Protein AF-C3YAP8-F1 (afdb_monomer)

Mean predicted aligned error: 20.86 Å

Organism: Branchiostoma floridae (NCBI:txid7739)

InterPro domains:
  IPR001007 VWFC domain [PS50184] (131-203)
  IPR042979 von Willebrand factor C domain-containing protein 2-like [PTHR46252] (130-240)

Solvent-accessible surface area (backbone atoms only — not comparable to full-atom values): 17586 Å² total; per-residue (Å²): 136,83,83,84,84,91,84,81,90,81,84,87,79,90,76,85,77,88,72,90,70,82,70,77,79,72,73,73,72,72,73,76,75,55,40,76,41,23,77,58,97,88,41,79,34,46,67,70,35,72,48,85,82,76,57,92,50,60,39,52,40,34,23,18,40,34,94,54,86,23,41,80,46,68,44,69,60,64,80,67,75,70,78,61,72,26,71,69,55,41,79,47,91,86,47,60,52,56,44,47,87,75,46,50,32,45,62,42,89,87,79,66,45,79,42,44,72,93,65,85,79,86,71,79,75,74,72,89,79,65,61,43,16,73,58,98,88,43,79,36,55,60,71,35,76,44,93,75,87,56,55,28,45,73,47,32,29,18,33,84,86,31,45,76,47,64,46,68,68,49,47,83,73,56,36,63,80,65,60,64,77,56,71,30,78,71,56,40,82,43,80,48,88,82,44,59,54,65,44,60,41,44,90,76,48,47,30,23,63,41,84,87,83,62,50,76,31,41,56,89,40,78,45,80,53,97,92,32,58,27,32,21,43,87,51,100,92,45,67,40,76,46,61,60,94,58,81,78,81,78,74,75,77,74,79,78,79,73,82,81,74,84,82,78,88,79,85,80,84,85,130

pLDDT: mean 74.83, std 17.63, range [35.5, 94.25]

Foldseek 3Di:
DDDDDDDDDDDDDDDDDPDDPPPPPPPPPPVCPQPQFADDPNDTFGFQGWDPPPDPQLQWTWGFHSVHNGDIDIDGDPDQADPQQFPPWADDPSHRYTYDPLHHWDADPPPRDTGHPPDDDPDPPDPQPQQFADDPNDTDHAQDWDDDQQQQWPTWGTHSVRDIDTHGPADQVRLVVPAPPFQDPQWDWADDRNHNHTHTDDPQHHWDADPPVRDIAHAPDWDDDPNFTWHWDQDPVGIDIDGDPDDPPPPPPPPPPDDDDDDDDDDDDDD

Structure (mmCIF, N/CA/C/O backbone):
data_AF-C3YAP8-F1
#
_entry.id   AF-C3YAP8-F1
#
loop_
_atom_site.group_PDB
_atom_site.id
_atom_site.type_symbol
_atom_site.label_atom_id
_atom_site.label_alt_id
_atom_site.label_comp_id
_atom_site.label_asym_id
_atom_site.label_entity_id
_atom_site.label_seq_id
_atom_site.pdbx_PDB_ins_code
_atom_site.Cartn_x
_atom_site.Cartn_y
_atom_site.Cartn_z
_atom_site.occupancy
_atom_site.B_iso_or_equiv
_atom_site.auth_seq_id
_atom_site.auth_comp_id
_atom_site.auth_asym_id
_atom_site.auth_atom_id
_atom_site.pdbx_PDB_model_num
ATOM 1 N N . MET A 1 1 ? -93.495 4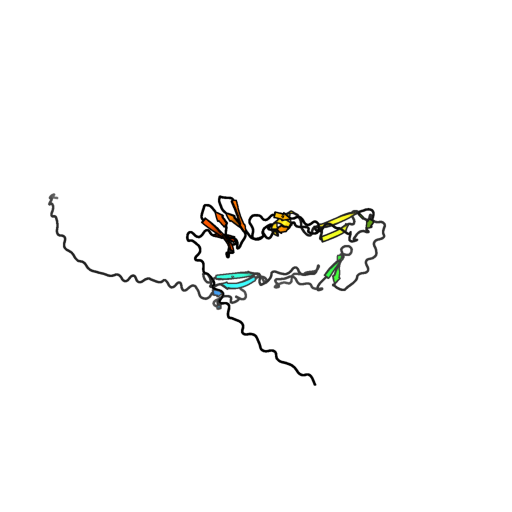3.257 1.682 1.00 42.22 1 MET A N 1
ATOM 2 C CA . MET A 1 1 ? -93.431 41.857 2.154 1.00 42.22 1 MET A CA 1
ATOM 3 C C . MET A 1 1 ? -92.842 41.891 3.553 1.00 42.22 1 MET A C 1
ATOM 5 O O . MET A 1 1 ? -91.943 42.686 3.792 1.00 42.22 1 MET A O 1
ATOM 9 N N . ALA A 1 2 ? -93.491 41.189 4.474 1.00 35.50 2 ALA A N 1
ATOM 10 C CA . ALA A 1 2 ? -93.490 41.452 5.907 1.00 35.50 2 ALA A CA 1
ATOM 11 C C . ALA A 1 2 ? -92.216 40.982 6.646 1.00 35.50 2 ALA A C 1
ATOM 13 O O . ALA A 1 2 ? -91.645 39.949 6.316 1.00 35.50 2 ALA A O 1
ATOM 14 N N . SER A 1 3 ? -91.837 41.744 7.675 1.00 42.19 3 SER A N 1
ATOM 15 C CA . SER A 1 3 ? -91.209 41.259 8.927 1.00 42.19 3 SER A CA 1
ATOM 16 C C . SER A 1 3 ? -92.326 40.624 9.808 1.00 42.19 3 SER A C 1
ATOM 18 O O . SER A 1 3 ? -93.479 40.894 9.456 1.00 42.19 3 SER A O 1
ATOM 20 N N . PRO A 1 4 ? -92.130 39.902 10.949 1.00 57.28 4 PRO A N 1
ATOM 21 C CA . PRO A 1 4 ? -90.981 39.907 11.879 1.00 57.28 4 PRO A CA 1
ATOM 22 C C . PRO A 1 4 ? -90.749 38.582 12.692 1.00 57.28 4 PRO A C 1
ATOM 24 O O . PRO A 1 4 ? -91.320 37.540 12.392 1.00 57.28 4 PRO A O 1
ATOM 27 N N . ALA A 1 5 ? -89.990 38.716 13.797 1.00 41.97 5 ALA A N 1
ATOM 28 C CA . ALA A 1 5 ? -90.041 37.975 15.080 1.00 41.97 5 ALA A CA 1
ATOM 29 C C . ALA A 1 5 ? -89.201 36.679 15.195 1.00 41.97 5 ALA A C 1
ATOM 31 O O . ALA A 1 5 ? -89.391 35.741 14.437 1.00 41.97 5 ALA A O 1
ATOM 32 N N . VAL A 1 6 ? -88.145 36.601 16.025 1.00 43.59 6 VAL A N 1
ATOM 33 C CA . VAL A 1 6 ? -88.029 36.721 17.508 1.00 43.59 6 VAL A CA 1
ATOM 34 C C . VAL A 1 6 ? -88.546 35.478 18.252 1.00 43.59 6 VAL A C 1
ATOM 36 O O . VAL A 1 6 ? -89.718 35.141 18.146 1.00 43.59 6 VAL A O 1
ATOM 39 N N . GLY A 1 7 ? -87.674 34.877 19.077 1.00 41.22 7 GLY A N 1
ATOM 40 C CA . GLY A 1 7 ? -88.006 33.890 20.121 1.00 41.22 7 GLY A CA 1
ATOM 41 C C . GLY A 1 7 ? -86.912 32.817 20.272 1.00 41.22 7 GLY A C 1
ATOM 42 O O . GLY A 1 7 ? -86.918 31.855 19.523 1.00 41.22 7 GLY A O 1
ATOM 43 N N . VAL A 1 8 ? -85.812 33.031 21.006 1.00 42.59 8 VAL A N 1
ATOM 44 C CA . VAL A 1 8 ? -85.654 32.958 22.480 1.00 42.59 8 VAL A CA 1
ATOM 45 C C . VAL A 1 8 ? -85.689 31.522 23.043 1.00 42.59 8 VAL A C 1
ATOM 47 O O . VAL A 1 8 ? -86.727 30.879 23.061 1.00 42.59 8 VAL A O 1
ATOM 50 N N . LEU A 1 9 ? -84.513 31.109 23.546 1.00 41.03 9 LEU A N 1
ATOM 51 C CA . LEU A 1 9 ? -84.204 30.256 24.711 1.00 41.03 9 LEU A CA 1
ATOM 52 C C . LEU A 1 9 ? -85.078 29.029 25.059 1.00 41.03 9 LEU A C 1
ATOM 54 O O . LEU A 1 9 ? -86.201 29.169 25.526 1.00 41.03 9 LEU A O 1
ATOM 58 N N . CYS A 1 10 ? -84.425 27.862 25.122 1.00 36.28 10 CYS A N 1
ATOM 59 C CA . CYS A 1 10 ? -84.325 26.999 26.320 1.00 36.28 10 CYS A CA 1
ATOM 60 C C . CYS A 1 10 ? -83.295 25.894 26.016 1.00 36.28 10 CYS A C 1
ATOM 62 O O . CYS A 1 10 ? -83.460 25.138 25.070 1.00 36.28 10 CYS A O 1
ATOM 64 N N . ALA A 1 11 ? -82.094 25.909 26.591 1.00 38.19 11 ALA A N 1
ATOM 65 C CA . ALA A 1 11 ? -81.780 25.462 27.949 1.00 38.19 11 ALA A CA 1
ATOM 66 C C . ALA A 1 11 ? -82.089 23.970 28.185 1.00 38.19 11 ALA A C 1
ATOM 68 O O . ALA A 1 11 ? -83.234 23.592 28.389 1.00 38.19 11 ALA A O 1
ATOM 69 N N . VAL A 1 12 ? -80.993 23.202 28.242 1.00 44.78 12 VAL A N 1
ATOM 70 C CA . VAL A 1 12 ? -80.775 22.002 29.063 1.00 44.78 12 VAL A CA 1
ATOM 71 C C . VAL A 1 12 ? -81.698 20.816 28.788 1.00 44.78 12 VAL A C 1
ATOM 73 O O . VAL A 1 12 ? -82.837 20.810 29.219 1.00 44.78 12 VAL A O 1
ATOM 76 N N . LEU A 1 13 ? -81.132 19.747 28.223 1.00 45.75 13 LEU A N 1
ATOM 77 C CA . LEU A 1 13 ? -81.256 18.396 28.780 1.00 45.75 13 LEU A CA 1
ATOM 78 C C . LEU A 1 13 ? -80.098 17.531 28.257 1.00 45.75 13 LEU A C 1
ATOM 80 O O . LEU A 1 13 ? -80.117 16.988 27.156 1.00 45.75 13 LEU A O 1
ATOM 84 N N . LEU A 1 14 ? -79.062 17.451 29.094 1.00 46.53 14 LEU A N 1
ATOM 85 C CA . LEU A 1 14 ? -78.198 16.282 29.219 1.00 46.53 14 LEU A CA 1
ATOM 86 C C . LEU A 1 14 ? -79.074 15.028 29.233 1.00 46.53 14 LEU A C 1
ATOM 88 O O . LEU A 1 14 ? -79.921 14.954 30.108 1.00 46.53 14 LEU A O 1
ATOM 92 N N . PHE A 1 15 ? -78.848 14.049 28.360 1.00 41.59 15 PHE A N 1
ATOM 93 C CA . PHE A 1 15 ? -78.949 12.637 28.735 1.00 41.59 15 PHE A CA 1
ATOM 94 C C . PHE A 1 15 ? -78.197 11.762 27.727 1.00 41.59 15 PHE A C 1
ATOM 96 O O . PHE A 1 15 ? -78.557 11.638 26.562 1.00 41.59 15 PHE A O 1
ATOM 103 N N . ALA A 1 16 ? -77.093 11.227 28.241 1.00 47.75 16 ALA A N 1
ATOM 104 C CA . ALA A 1 16 ? -76.447 9.963 27.929 1.00 47.75 16 ALA A CA 1
ATOM 105 C C . ALA A 1 16 ? -76.959 9.157 26.721 1.00 47.75 16 ALA A C 1
ATOM 107 O O . ALA A 1 16 ? -78.059 8.611 26.730 1.00 47.75 16 ALA A O 1
ATOM 108 N N . CYS A 1 17 ? -76.039 8.877 25.800 1.00 38.31 17 CYS A N 1
ATOM 109 C CA . CYS A 1 17 ? -75.830 7.502 25.362 1.00 38.31 17 CYS A CA 1
ATOM 110 C C . CYS A 1 17 ? -74.328 7.225 25.310 1.00 38.31 17 CYS A C 1
ATOM 112 O O . CYS A 1 17 ? -73.625 7.603 24.376 1.00 38.31 17 CYS A O 1
ATOM 114 N N . GLN A 1 18 ? -73.853 6.568 26.368 1.00 50.59 18 GLN A N 1
ATOM 115 C CA . GLN A 1 18 ? -72.702 5.684 26.298 1.00 50.59 18 GLN A CA 1
ATOM 116 C C . GLN A 1 18 ? -73.023 4.633 25.232 1.00 50.59 18 GLN A C 1
ATOM 118 O O . GLN A 1 18 ? -73.898 3.794 25.421 1.00 50.59 18 GLN A O 1
ATOM 123 N N . CYS A 1 19 ? -72.349 4.708 24.093 1.00 43.41 19 CYS A N 1
ATOM 124 C CA . CYS A 1 19 ? -72.211 3.579 23.190 1.00 43.41 19 CYS A CA 1
ATOM 125 C C . CYS A 1 19 ? -70.720 3.385 22.977 1.00 43.41 19 CYS A C 1
ATOM 127 O O . CYS A 1 19 ? -70.077 4.016 22.141 1.00 43.41 19 CYS A O 1
ATOM 129 N N . ASP A 1 20 ? -70.215 2.542 23.867 1.00 50.34 20 ASP A N 1
ATOM 130 C CA . ASP A 1 20 ? -69.052 1.691 23.731 1.00 50.34 20 ASP A CA 1
ATOM 131 C C . ASP A 1 20 ? -68.964 1.150 22.294 1.00 50.34 20 ASP A C 1
ATOM 133 O O . ASP A 1 20 ? -69.595 0.165 21.917 1.00 50.34 20 ASP A O 1
ATOM 137 N N . ALA A 1 21 ? -68.220 1.852 21.450 1.00 48.38 21 ALA A N 1
ATOM 138 C CA . ALA A 1 21 ? -67.668 1.276 20.242 1.00 48.38 21 ALA A CA 1
ATOM 139 C C . ALA A 1 21 ? -66.165 1.246 20.460 1.00 48.38 21 ALA A C 1
ATOM 141 O O . ALA A 1 21 ? -65.428 2.123 20.004 1.00 48.38 21 ALA A O 1
ATOM 142 N N . ALA A 1 22 ? -65.735 0.225 21.202 1.00 46.47 22 ALA A N 1
ATOM 143 C CA . ALA A 1 22 ? -64.413 -0.349 21.075 1.00 46.47 22 ALA A CA 1
ATOM 144 C C . ALA A 1 22 ? -64.117 -0.513 19.577 1.00 46.47 22 ALA A C 1
ATOM 146 O O . ALA A 1 22 ? -64.513 -1.489 18.945 1.00 46.47 22 ALA A O 1
ATOM 147 N N . ARG A 1 23 ? -63.465 0.488 18.980 1.00 42.06 23 ARG A N 1
ATOM 148 C CA . ARG A 1 23 ? -62.780 0.309 17.709 1.00 42.06 23 ARG A CA 1
ATOM 149 C C . ARG A 1 23 ? -61.646 -0.653 18.026 1.00 42.06 23 ARG A C 1
ATOM 151 O O . ARG A 1 23 ? -60.749 -0.250 18.771 1.00 42.06 23 ARG A O 1
ATOM 158 N N . PRO A 1 24 ? -61.641 -1.890 17.502 1.00 46.31 24 PRO A N 1
ATOM 159 C CA . PRO A 1 24 ? -60.396 -2.620 17.474 1.00 46.31 24 PRO A CA 1
ATOM 160 C C . PRO A 1 24 ? -59.435 -1.734 16.684 1.00 46.31 24 PRO A C 1
ATOM 162 O O . PRO A 1 24 ? -59.687 -1.386 15.527 1.00 46.31 24 PRO A O 1
ATOM 165 N N . TYR A 1 25 ? -58.361 -1.306 17.344 1.00 39.66 25 TYR A N 1
ATOM 166 C CA . TYR A 1 25 ? -57.140 -0.947 16.651 1.00 39.66 25 TYR A CA 1
ATOM 167 C C . TYR A 1 25 ? -56.764 -2.207 15.869 1.00 39.66 25 TYR A C 1
ATOM 169 O O . TYR A 1 25 ? -56.080 -3.091 16.378 1.00 39.66 25 TYR A O 1
ATOM 177 N N . HIS A 1 26 ? -57.259 -2.329 14.638 1.00 44.12 26 HIS A N 1
ATOM 178 C CA . HIS A 1 26 ? -56.536 -3.076 13.635 1.00 44.12 26 HIS A CA 1
ATOM 179 C C . HIS A 1 26 ? -55.230 -2.309 13.494 1.00 44.12 26 HIS A C 1
ATOM 181 O O . HIS A 1 26 ? -55.145 -1.302 12.791 1.00 44.12 26 HIS A O 1
ATOM 187 N N . GLN A 1 27 ? -54.235 -2.741 14.269 1.00 49.66 27 GLN A N 1
ATOM 188 C CA . GLN A 1 27 ? -52.854 -2.603 13.877 1.00 49.66 27 GLN A CA 1
ATOM 189 C C . GLN A 1 27 ? -52.805 -3.165 12.460 1.00 49.66 27 GLN A C 1
ATOM 191 O O . GLN A 1 27 ? -52.771 -4.373 12.249 1.00 49.66 27 GLN A O 1
ATOM 196 N N . PHE A 1 28 ? -52.875 -2.281 11.469 1.00 48.62 28 PHE A N 1
ATOM 197 C CA . PHE A 1 28 ? -52.218 -2.563 10.217 1.00 48.62 28 PHE A CA 1
ATOM 198 C C . PHE A 1 28 ? -50.740 -2.588 10.591 1.00 48.62 28 PHE A C 1
ATOM 200 O O . PHE A 1 28 ? -50.043 -1.578 10.523 1.00 48.62 28 PHE A O 1
ATOM 207 N N . GLU A 1 29 ? -50.265 -3.754 11.031 1.00 48.59 29 GLU A N 1
ATOM 208 C CA . GLU A 1 29 ? -48.948 -4.180 10.612 1.00 48.59 29 GLU A CA 1
ATOM 209 C C . GLU A 1 29 ? -49.022 -4.132 9.089 1.00 48.59 29 GLU A C 1
ATOM 211 O O . GLU A 1 29 ? -49.494 -5.053 8.425 1.00 48.59 29 GLU A O 1
ATOM 216 N N . ALA A 1 30 ? -48.646 -2.986 8.521 1.00 49.66 30 ALA A N 1
ATOM 217 C CA . ALA A 1 30 ? -48.122 -2.973 7.181 1.00 49.66 30 ALA A CA 1
ATOM 218 C C . ALA A 1 30 ? -46.906 -3.885 7.279 1.00 49.66 30 ALA A C 1
ATOM 220 O O . ALA A 1 30 ? -45.816 -3.442 7.644 1.00 49.66 30 ALA A O 1
ATOM 221 N N . VAL A 1 31 ? -47.134 -5.182 7.059 1.00 52.59 31 VAL A N 1
ATOM 222 C CA . VAL A 1 31 ? -46.088 -6.134 6.752 1.00 52.59 31 VAL A CA 1
ATOM 223 C C . VAL A 1 31 ? -45.412 -5.482 5.566 1.00 52.59 31 VAL A C 1
ATOM 225 O O . VAL A 1 31 ? -45.942 -5.484 4.455 1.00 52.59 31 VAL A O 1
ATOM 228 N N . ARG A 1 32 ? -44.296 -4.793 5.823 1.00 52.91 32 ARG A N 1
ATOM 229 C CA . ARG A 1 32 ? -43.380 -4.386 4.775 1.00 52.91 32 ARG A CA 1
ATOM 230 C C . ARG A 1 32 ? -42.868 -5.705 4.239 1.00 52.91 32 ARG A C 1
ATOM 232 O O . ARG A 1 32 ? -41.854 -6.217 4.698 1.00 52.91 32 ARG A O 1
ATOM 239 N N . THR A 1 33 ? -43.612 -6.285 3.305 1.00 61.31 33 THR A N 1
ATOM 240 C CA . THR A 1 33 ? -43.070 -7.242 2.363 1.00 61.31 33 THR A CA 1
ATOM 241 C C . THR A 1 33 ? -42.083 -6.422 1.554 1.00 61.31 33 THR A C 1
ATOM 243 O O . THR A 1 33 ? -42.434 -5.817 0.541 1.00 61.31 33 THR A O 1
ATOM 246 N N . GLY A 1 34 ? -40.873 -6.281 2.099 1.00 67.31 34 GLY A N 1
ATOM 247 C CA . GLY A 1 34 ? -39.747 -5.801 1.330 1.00 67.31 34 GLY A CA 1
ATOM 248 C C . GLY A 1 34 ? -39.683 -6.646 0.059 1.00 67.31 34 GLY A C 1
ATOM 249 O O . GLY A 1 34 ? -40.023 -7.836 0.103 1.00 67.31 34 GLY A O 1
ATOM 250 N N . PRO A 1 35 ? -39.356 -6.043 -1.085 1.00 76.50 35 PRO A N 1
ATOM 251 C CA . PRO A 1 35 ? -39.199 -6.799 -2.317 1.00 76.50 35 PRO A CA 1
ATOM 252 C C . PRO A 1 35 ? -38.216 -7.944 -2.067 1.00 76.50 35 PRO A C 1
ATOM 254 O O . PRO A 1 35 ? -37.120 -7.721 -1.574 1.00 76.50 35 PRO A O 1
ATOM 257 N N . THR A 1 36 ? -38.633 -9.177 -2.354 1.00 84.56 36 THR A N 1
ATOM 258 C CA . THR A 1 36 ? -37.820 -10.386 -2.124 1.00 84.56 36 THR A CA 1
ATOM 259 C C . THR A 1 36 ? -36.927 -10.726 -3.314 1.00 84.56 36 THR A C 1
ATOM 261 O O . THR A 1 36 ? -36.257 -11.756 -3.312 1.00 84.56 36 THR A O 1
ATOM 264 N N . HIS A 1 37 ? -36.962 -9.894 -4.352 1.00 90.62 37 HIS A N 1
ATOM 265 C CA . HIS A 1 37 ? -36.338 -10.135 -5.641 1.00 90.62 37 HIS A CA 1
ATOM 266 C C . HIS A 1 37 ? -36.181 -8.834 -6.427 1.00 90.62 37 HIS A C 1
ATOM 268 O O . HIS A 1 37 ? -36.917 -7.869 -6.208 1.00 90.62 37 HIS A O 1
ATOM 274 N N . CYS A 1 38 ? -35.263 -8.851 -7.386 1.00 92.06 38 CYS A N 1
ATOM 275 C CA . CYS A 1 38 ? -35.091 -7.807 -8.387 1.00 92.06 38 CYS A CA 1
ATOM 276 C C . CYS A 1 38 ? -35.653 -8.286 -9.724 1.00 92.06 38 CYS A C 1
ATOM 278 O O . CYS A 1 38 ? -35.712 -9.488 -9.986 1.00 92.06 38 CYS A O 1
ATOM 280 N N . TYR A 1 39 ? -36.032 -7.345 -10.587 1.00 91.19 39 TYR A N 1
ATOM 281 C CA . TYR A 1 39 ? -36.443 -7.648 -11.953 1.00 91.19 39 TYR A CA 1
ATOM 282 C C . TYR A 1 39 ? -35.497 -7.001 -12.952 1.00 91.19 39 TYR A C 1
ATOM 284 O O . TYR A 1 39 ? -35.271 -5.793 -12.906 1.00 91.19 39 TYR A O 1
ATOM 292 N N . HIS A 1 40 ? -35.010 -7.795 -13.901 1.00 91.62 40 HIS A N 1
ATOM 293 C CA . HIS A 1 40 ? -34.278 -7.295 -15.057 1.00 91.62 40 HIS A CA 1
ATOM 294 C C . HIS A 1 40 ? -34.725 -8.044 -16.313 1.00 91.62 40 HIS A C 1
ATOM 296 O O . HIS A 1 40 ? -34.753 -9.272 -16.328 1.00 91.62 40 HIS A O 1
ATOM 302 N N . ASN A 1 41 ? -35.136 -7.306 -17.351 1.00 91.69 41 ASN A N 1
ATOM 303 C CA . ASN A 1 41 ? -35.658 -7.851 -18.614 1.00 91.69 41 ASN A CA 1
ATOM 304 C C . ASN A 1 41 ? -36.773 -8.902 -18.441 1.00 91.69 41 ASN A C 1
ATOM 306 O O . ASN A 1 41 ? -36.851 -9.880 -19.178 1.00 91.69 41 ASN A O 1
ATOM 310 N N . GLY A 1 42 ? -37.642 -8.704 -17.444 1.00 90.44 42 GLY A N 1
ATOM 311 C CA . GLY A 1 42 ? -38.746 -9.619 -17.137 1.00 90.44 42 GLY A CA 1
ATOM 312 C C . GLY A 1 42 ? -38.339 -10.900 -16.397 1.00 90.44 42 GLY A C 1
ATOM 313 O O . GLY A 1 42 ? -39.206 -11.719 -16.109 1.00 90.44 42 GLY A O 1
ATOM 314 N N . VAL A 1 43 ? -37.058 -11.066 -16.059 1.00 94.12 43 VAL A N 1
ATOM 315 C CA . VAL A 1 43 ? -36.542 -12.177 -15.248 1.00 94.12 43 VAL A CA 1
ATOM 316 C C . VAL A 1 43 ? -36.426 -11.736 -13.790 1.00 94.12 43 VAL A C 1
ATOM 318 O O . VAL A 1 43 ? -36.024 -10.605 -13.506 1.00 94.12 43 VAL A O 1
ATOM 321 N N . GLN A 1 44 ? -36.812 -12.627 -12.879 1.00 93.31 44 GLN A N 1
ATOM 322 C CA . GLN A 1 44 ? -36.747 -12.430 -11.435 1.00 93.31 44 GLN A CA 1
ATOM 323 C C . GLN A 1 44 ? -35.427 -12.988 -10.893 1.00 93.31 44 GLN A C 1
ATOM 325 O O . GLN A 1 44 ? -35.125 -14.152 -11.136 1.00 93.31 44 GLN A O 1
ATOM 330 N N . TYR A 1 45 ? -34.694 -12.174 -10.134 1.00 94.25 45 TYR A N 1
ATOM 331 C CA . TYR A 1 45 ? -33.414 -12.534 -9.517 1.00 94.25 45 TYR A CA 1
ATOM 332 C C . TYR A 1 45 ? -33.535 -12.513 -7.992 1.00 94.25 45 TYR A C 1
ATOM 334 O O . TYR A 1 45 ? -34.113 -11.580 -7.424 1.00 94.25 45 TYR A O 1
ATOM 342 N N . GLY A 1 46 ? -33.011 -13.546 -7.335 1.00 92.25 46 GLY A N 1
ATOM 343 C CA . GLY A 1 46 ? -32.937 -13.651 -5.879 1.00 92.25 46 GLY A CA 1
ATOM 344 C C . GLY A 1 46 ? -31.810 -12.806 -5.282 1.00 92.25 46 GLY A C 1
ATOM 345 O O . GLY A 1 46 ? -30.968 -12.265 -5.993 1.00 92.25 46 GLY A O 1
ATOM 346 N N . HIS A 1 47 ? -31.771 -12.687 -3.954 1.00 92.25 47 HIS A N 1
ATOM 347 C CA . HIS A 1 47 ? -30.719 -11.924 -3.279 1.00 92.25 47 HIS A CA 1
ATOM 348 C C . HIS A 1 47 ? -29.312 -12.439 -3.622 1.00 92.25 47 HIS A C 1
ATOM 350 O O . HIS A 1 47 ? -29.060 -13.638 -3.534 1.00 92.25 47 HIS A O 1
ATOM 356 N N . TYR A 1 48 ? -28.409 -11.519 -3.965 1.00 90.44 48 TYR A N 1
ATOM 357 C CA . TYR A 1 48 ? -27.031 -11.751 -4.409 1.00 90.44 48 TYR A CA 1
ATOM 358 C C . TYR A 1 48 ? -26.883 -12.545 -5.708 1.00 90.44 48 TYR A C 1
ATOM 360 O O . TYR A 1 48 ? -25.765 -12.879 -6.096 1.00 90.44 48 TYR A O 1
ATOM 368 N N . GLU A 1 49 ? -27.976 -12.807 -6.421 1.00 93.12 49 GLU A N 1
ATOM 369 C CA . GLU A 1 49 ? -27.895 -13.421 -7.737 1.00 93.12 49 GLU A CA 1
ATOM 370 C C . GLU A 1 49 ? -27.327 -12.418 -8.747 1.00 93.12 49 GLU A C 1
ATOM 372 O O . GLU A 1 49 ? -27.772 -11.265 -8.815 1.00 93.12 49 GLU A O 1
ATOM 377 N N . THR A 1 50 ? -26.319 -12.857 -9.504 1.00 90.88 50 THR A N 1
ATOM 378 C CA . THR A 1 50 ? -25.685 -12.065 -10.561 1.00 90.88 50 THR A CA 1
ATOM 379 C C . THR A 1 50 ? -26.666 -11.833 -11.702 1.00 90.88 50 THR A C 1
ATOM 381 O O . THR A 1 50 ? -27.329 -12.762 -12.161 1.00 90.88 50 THR A O 1
ATOM 384 N N . ILE A 1 51 ? -26.722 -10.597 -12.194 1.00 91.19 51 ILE A N 1
ATOM 385 C CA . ILE A 1 51 ? -27.626 -10.196 -13.272 1.00 91.19 51 ILE A CA 1
ATOM 386 C C . ILE A 1 51 ? -26.814 -10.030 -14.564 1.00 91.19 51 ILE A C 1
ATOM 388 O O . ILE A 1 51 ? -26.131 -9.016 -14.732 1.00 91.19 51 ILE A O 1
ATOM 392 N N . PRO A 1 52 ? -26.850 -11.014 -15.480 1.00 86.44 52 PRO A N 1
ATOM 393 C CA . PRO A 1 52 ? -26.051 -10.978 -16.697 1.00 86.44 52 PRO A CA 1
ATOM 394 C C . PRO A 1 52 ? -26.514 -9.857 -17.633 1.00 86.44 52 PRO A C 1
ATOM 396 O O . PRO A 1 52 ? -27.712 -9.668 -17.843 1.00 86.44 52 PRO A O 1
ATOM 399 N N . GLY A 1 53 ? -25.553 -9.141 -18.223 1.00 84.44 53 GLY A N 1
ATOM 400 C CA . GLY A 1 53 ? -25.816 -8.098 -19.220 1.00 84.44 53 GLY A CA 1
ATOM 401 C C . GLY A 1 53 ? -26.472 -6.830 -18.668 1.00 84.44 53 GLY A C 1
ATOM 402 O O . GLY A 1 53 ? -27.008 -6.048 -19.447 1.00 84.44 53 GLY A O 1
ATOM 403 N N . TYR A 1 54 ? -26.459 -6.626 -17.346 1.00 88.19 54 TYR A N 1
ATOM 404 C CA . TYR A 1 54 ? -26.960 -5.387 -16.748 1.00 88.19 54 TYR A CA 1
ATOM 405 C C . TYR A 1 54 ? -26.027 -4.191 -16.998 1.00 88.19 54 TYR A C 1
ATOM 407 O O . TYR A 1 54 ? -26.502 -3.066 -17.134 1.00 88.19 54 TYR A O 1
ATOM 415 N N . SER A 1 55 ? -24.715 -4.437 -17.057 1.00 86.38 55 SER A N 1
ATOM 416 C CA . SER A 1 55 ? -23.698 -3.447 -17.417 1.00 86.38 55 SER A CA 1
ATOM 417 C C . SER A 1 55 ? -22.966 -3.890 -18.681 1.00 86.38 55 SER A C 1
ATOM 419 O O . SER A 1 55 ? -22.713 -5.083 -18.870 1.00 86.38 55 SER A O 1
ATOM 421 N N . ASP A 1 56 ? -22.637 -2.916 -19.529 1.00 85.44 56 ASP A N 1
ATOM 422 C CA . ASP A 1 56 ? -21.762 -3.091 -20.692 1.00 85.44 56 ASP A CA 1
ATOM 423 C C . ASP A 1 56 ? -20.274 -3.020 -20.300 1.00 85.44 56 ASP A C 1
ATOM 425 O O . ASP A 1 56 ? -19.402 -3.342 -21.110 1.00 85.44 56 ASP A O 1
ATOM 429 N N . ASP A 1 57 ? -19.974 -2.592 -19.068 1.00 84.31 57 ASP A N 1
ATOM 430 C CA . ASP A 1 57 ? -18.616 -2.570 -18.537 1.00 84.31 57 ASP A CA 1
ATOM 431 C C . ASP A 1 57 ? -18.216 -3.989 -18.089 1.00 84.31 57 ASP A C 1
ATOM 433 O O . ASP A 1 57 ? -18.825 -4.536 -17.163 1.00 84.31 57 ASP A O 1
ATOM 437 N N . PRO A 1 58 ? -17.188 -4.611 -18.699 1.00 81.19 58 PRO A N 1
ATOM 438 C CA . PRO A 1 58 ? -16.725 -5.935 -18.290 1.00 81.19 58 PRO A CA 1
ATOM 439 C C . PRO A 1 58 ? -16.151 -5.961 -16.864 1.00 81.19 58 PRO A C 1
ATOM 441 O O . PRO A 1 58 ? -15.930 -7.049 -16.329 1.00 81.19 58 PRO A O 1
ATOM 444 N N . CYS A 1 59 ? -15.875 -4.801 -16.259 1.00 83.69 59 CYS A N 1
ATOM 445 C CA . CYS A 1 59 ? -15.455 -4.670 -14.869 1.00 83.69 59 CYS A CA 1
ATOM 446 C C . CYS A 1 59 ? -16.603 -4.629 -13.869 1.00 83.69 59 CYS A C 1
ATOM 448 O O . CYS A 1 59 ? -16.345 -4.781 -12.675 1.00 83.69 59 CYS A O 1
ATOM 450 N N . ASP A 1 60 ? -17.844 -4.448 -14.306 1.00 87.62 60 ASP A N 1
ATOM 451 C CA . ASP A 1 60 ? -18.976 -4.422 -13.396 1.00 87.62 60 ASP A CA 1
ATOM 452 C C . ASP A 1 60 ? -19.491 -5.833 -13.112 1.00 87.62 60 ASP A C 1
ATOM 454 O O . ASP A 1 60 ? -19.804 -6.624 -14.001 1.00 87.62 60 ASP A O 1
ATOM 458 N N . HIS A 1 61 ? -19.668 -6.128 -11.829 1.00 87.19 61 HIS A N 1
ATOM 459 C CA . HIS A 1 61 ? -20.451 -7.254 -11.359 1.00 87.19 61 HIS A CA 1
ATOM 460 C C . HIS A 1 61 ? -21.727 -6.739 -10.702 1.00 87.19 61 HIS A C 1
ATOM 462 O O . HIS A 1 61 ? -21.721 -6.210 -9.586 1.00 87.19 61 HIS A O 1
ATOM 468 N N . CYS A 1 62 ? -22.840 -6.914 -11.405 1.00 91.12 62 CYS A N 1
ATOM 469 C CA . CYS A 1 62 ? -24.156 -6.509 -10.937 1.00 91.12 62 CYS A CA 1
ATOM 470 C C . CYS A 1 62 ? -24.879 -7.679 -10.278 1.00 91.12 62 CYS A C 1
ATOM 472 O O . CYS A 1 62 ? -24.941 -8.776 -10.832 1.00 91.12 62 CYS A O 1
ATOM 474 N N . TYR A 1 63 ? -25.455 -7.441 -9.106 1.00 92.44 63 TYR A N 1
ATOM 475 C CA . TYR A 1 63 ? -26.226 -8.429 -8.366 1.00 92.44 63 TYR A CA 1
ATOM 476 C C . TYR A 1 63 ? -27.483 -7.809 -7.763 1.00 92.44 63 TYR A C 1
ATOM 478 O O . TYR A 1 63 ? -27.593 -6.594 -7.582 1.00 92.44 63 TYR A O 1
ATOM 486 N N . CYS A 1 64 ? -28.451 -8.659 -7.445 1.00 93.56 64 CYS A N 1
ATOM 487 C CA . CYS A 1 64 ? -29.679 -8.216 -6.806 1.00 93.56 64 CYS A CA 1
ATOM 488 C C . CYS A 1 64 ? -29.499 -8.001 -5.293 1.00 93.56 64 CYS A C 1
ATOM 490 O O . CYS A 1 64 ? -29.231 -8.940 -4.537 1.00 93.56 64 CYS A O 1
ATOM 492 N N . ASP A 1 65 ? -29.714 -6.777 -4.818 1.00 91.38 65 ASP A N 1
ATOM 493 C CA . ASP A 1 65 ? -29.721 -6.449 -3.396 1.00 91.38 65 ASP A CA 1
ATOM 494 C C . ASP A 1 65 ? -31.151 -6.212 -2.884 1.00 91.38 65 ASP A C 1
ATOM 496 O O . ASP A 1 65 ? -31.772 -5.163 -3.090 1.00 91.38 65 ASP A O 1
ATOM 500 N N . VAL A 1 66 ? -31.674 -7.216 -2.177 1.00 88.44 66 VAL A N 1
ATOM 501 C CA . VAL A 1 66 ? -33.002 -7.177 -1.550 1.00 88.44 66 VAL A CA 1
ATOM 502 C C . VAL A 1 66 ? -32.944 -6.760 -0.080 1.00 88.44 66 VAL A C 1
ATOM 504 O O . VAL A 1 66 ? -33.989 -6.657 0.556 1.00 88.44 66 VAL A O 1
ATOM 507 N N . SER A 1 67 ? -31.751 -6.475 0.464 1.00 82.19 67 SER A N 1
ATOM 508 C CA . SER A 1 67 ? -31.603 -5.933 1.823 1.00 82.19 67 SER A CA 1
ATOM 509 C C . SER A 1 67 ? -32.160 -4.502 1.939 1.00 82.19 67 SER A C 1
ATOM 511 O O . SER A 1 67 ? -32.383 -4.011 3.046 1.00 82.19 67 SER A O 1
ATOM 513 N N . GLY A 1 68 ? -32.424 -3.841 0.802 1.00 71.31 68 GLY A N 1
ATOM 514 C CA . GLY A 1 68 ? -33.085 -2.536 0.694 1.00 71.31 68 GLY A CA 1
ATOM 515 C C . GLY A 1 68 ? -34.433 -2.572 -0.047 1.00 71.31 68 GLY A C 1
ATOM 516 O O . GLY A 1 68 ? -35.320 -3.365 0.255 1.00 71.31 68 GLY A O 1
ATOM 517 N N . LEU A 1 69 ? -34.611 -1.670 -1.022 1.00 73.88 69 LEU A N 1
ATOM 518 C CA . LEU A 1 69 ? -35.820 -1.557 -1.860 1.00 73.88 69 LEU A CA 1
ATOM 519 C C . LEU A 1 69 ? -35.823 -2.520 -3.068 1.00 73.88 69 LEU A C 1
ATOM 521 O O . LEU A 1 69 ? -36.552 -2.271 -4.025 1.00 73.88 69 LEU A O 1
ATOM 525 N N . GLY A 1 70 ? -35.040 -3.606 -3.040 1.00 77.19 70 GLY A N 1
ATOM 526 C CA . GLY A 1 70 ? -34.958 -4.558 -4.157 1.00 77.19 70 GLY A CA 1
ATOM 527 C C . GLY A 1 70 ? -34.302 -3.916 -5.374 1.00 77.19 70 GLY A C 1
ATOM 528 O O . GLY A 1 70 ? -34.912 -3.812 -6.437 1.00 77.19 70 GLY A O 1
ATOM 529 N N . ALA A 1 71 ? -33.084 -3.413 -5.179 1.00 87.56 71 ALA A N 1
ATOM 530 C CA . ALA A 1 71 ? -32.337 -2.684 -6.193 1.00 87.56 71 ALA A CA 1
ATOM 531 C C . ALA A 1 71 ? -31.250 -3.566 -6.808 1.00 87.56 71 ALA A C 1
ATOM 533 O O . ALA A 1 71 ? -30.733 -4.487 -6.179 1.00 87.56 71 ALA A O 1
ATOM 534 N N . ILE A 1 72 ? -30.896 -3.261 -8.051 1.00 90.81 72 ILE A N 1
ATOM 535 C CA . ILE A 1 72 ? -29.751 -3.878 -8.710 1.00 90.81 72 ILE A CA 1
ATOM 536 C C . ILE A 1 72 ? -28.52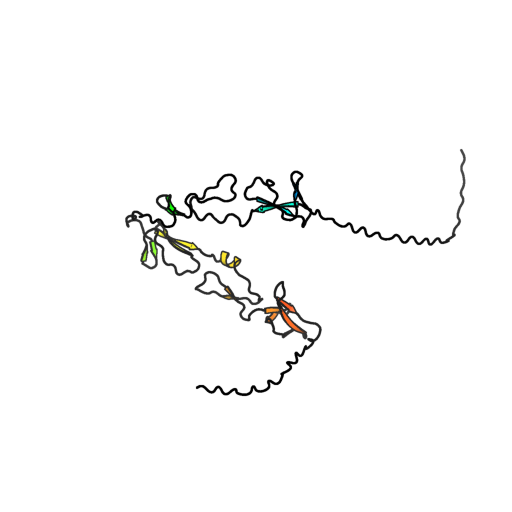7 -3.049 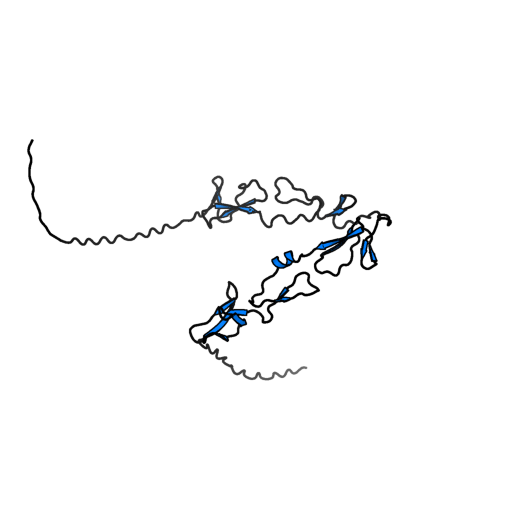-8.350 1.00 90.81 72 ILE A C 1
ATOM 538 O O . ILE A 1 72 ? -28.475 -1.854 -8.645 1.00 90.81 72 ILE A O 1
ATOM 542 N N . THR A 1 73 ? -27.569 -3.693 -7.697 1.00 90.69 73 THR A N 1
ATOM 543 C CA . THR A 1 73 ? -26.330 -3.071 -7.244 1.00 90.69 73 THR A CA 1
ATOM 544 C C . THR A 1 73 ? -25.197 -3.566 -8.121 1.00 90.69 73 THR A C 1
ATOM 546 O O . THR A 1 73 ? -24.977 -4.770 -8.230 1.00 90.69 73 THR A O 1
ATOM 549 N N . CYS A 1 74 ? -24.470 -2.635 -8.729 1.00 89.69 74 CYS A N 1
ATOM 550 C CA . CYS A 1 74 ? -23.253 -2.919 -9.475 1.00 89.69 74 CYS A CA 1
ATOM 551 C C . CYS A 1 74 ? -22.050 -2.404 -8.699 1.00 89.69 74 CYS A C 1
ATOM 553 O O . CYS A 1 74 ? -22.101 -1.352 -8.059 1.00 89.69 74 CYS A O 1
ATOM 555 N N . GLY A 1 75 ? -20.970 -3.162 -8.760 1.00 82.94 75 GLY A N 1
ATOM 556 C CA . GLY A 1 75 ? -19.667 -2.752 -8.274 1.00 82.94 75 GLY A CA 1
ATOM 557 C C . GLY A 1 75 ? -18.581 -3.519 -9.014 1.00 82.94 75 GLY A C 1
ATOM 558 O O . GLY A 1 75 ? -18.902 -4.441 -9.764 1.00 82.94 75 GLY A O 1
ATOM 559 N N . PRO A 1 76 ? -17.307 -3.172 -8.799 1.00 79.44 76 PRO A N 1
ATOM 560 C CA . PRO A 1 76 ? -16.201 -3.856 -9.450 1.00 79.44 76 PRO A CA 1
ATOM 561 C C . PRO A 1 76 ? -16.252 -5.368 -9.184 1.00 79.44 76 PRO A C 1
ATOM 563 O O . PRO A 1 76 ? -16.449 -5.816 -8.050 1.00 79.44 76 PRO A O 1
ATOM 566 N N . ALA A 1 77 ? -16.093 -6.149 -10.250 1.00 63.53 77 ALA A N 1
ATOM 567 C CA . ALA A 1 77 ? -16.095 -7.602 -10.254 1.00 63.53 77 ALA A CA 1
ATOM 568 C C . ALA A 1 77 ? -14.839 -8.157 -9.563 1.00 63.53 77 ALA A C 1
ATOM 570 O O . ALA A 1 77 ? -13.873 -8.548 -10.209 1.00 63.53 77 ALA A O 1
ATOM 571 N N . GLY A 1 78 ? -14.852 -8.208 -8.231 1.00 62.66 78 GLY A N 1
ATOM 572 C CA . GLY A 1 78 ? -13.781 -8.823 -7.443 1.00 62.66 78 GLY A CA 1
ATOM 573 C C . GLY A 1 78 ? -12.658 -7.856 -7.048 1.00 62.66 78 GLY A C 1
ATOM 574 O O . GLY A 1 78 ? -12.867 -6.639 -7.057 1.00 62.66 78 GLY A O 1
ATOM 575 N N . PRO A 1 79 ? -11.489 -8.371 -6.611 1.00 54.78 79 PRO A N 1
ATOM 576 C CA . PRO A 1 79 ? -10.344 -7.512 -6.344 1.00 54.78 79 PRO A CA 1
ATOM 577 C C . PRO A 1 79 ? -10.046 -6.782 -7.650 1.00 54.78 79 PRO A C 1
ATOM 579 O O . PRO A 1 79 ? -9.901 -7.424 -8.690 1.00 54.78 79 PRO A O 1
ATOM 582 N N . GLY A 1 80 ? -10.071 -5.447 -7.618 1.00 65.44 80 GLY A N 1
ATOM 583 C CA . GLY A 1 80 ? -9.761 -4.638 -8.796 1.00 65.44 80 GLY A CA 1
ATOM 584 C C . GLY A 1 80 ? -8.465 -5.120 -9.444 1.00 65.44 80 GLY A C 1
ATOM 585 O O . GLY A 1 80 ? -7.658 -5.756 -8.775 1.00 65.44 80 GLY A O 1
ATOM 586 N N . CYS A 1 81 ? -8.283 -4.854 -10.736 1.00 72.75 81 CYS A N 1
ATOM 587 C CA . CYS A 1 81 ? -7.137 -5.373 -11.477 1.00 72.75 81 CYS A CA 1
ATOM 588 C C . CYS A 1 81 ? -5.834 -5.161 -10.701 1.00 72.75 81 CYS A C 1
ATOM 590 O O . CYS A 1 81 ? -5.384 -4.024 -10.538 1.00 72.75 81 CYS A O 1
ATOM 592 N N . ASP A 1 82 ? -5.245 -6.256 -10.220 1.00 71.38 82 ASP A N 1
ATOM 593 C CA . ASP A 1 82 ? -3.905 -6.207 -9.662 1.00 71.38 82 ASP A CA 1
ATOM 594 C C . ASP A 1 82 ? -2.990 -5.678 -10.772 1.00 71.38 82 ASP A C 1
ATOM 596 O O . ASP A 1 82 ? -3.127 -6.125 -11.920 1.00 71.38 82 ASP A O 1
ATOM 600 N N . PRO A 1 83 ? -2.110 -4.695 -10.491 1.00 66.31 83 PRO A N 1
ATOM 601 C CA . PRO A 1 83 ? -1.228 -4.139 -11.503 1.00 66.31 83 PRO A CA 1
ATOM 602 C C . PRO A 1 83 ? -0.541 -5.275 -12.253 1.00 66.31 83 PRO A C 1
ATOM 604 O O . PRO A 1 83 ? 0.168 -6.081 -11.645 1.00 66.31 83 PRO A O 1
ATOM 607 N N . ALA A 1 84 ? -0.803 -5.358 -13.560 1.00 65.00 84 ALA A N 1
ATOM 608 C CA . ALA A 1 84 ? -0.234 -6.394 -14.399 1.00 65.00 84 ALA A CA 1
ATOM 609 C C . ALA A 1 84 ? 1.296 -6.313 -14.252 1.00 65.00 84 ALA A C 1
ATOM 611 O O . ALA A 1 84 ? 1.871 -5.250 -14.492 1.00 65.00 84 ALA A O 1
ATOM 612 N N . PRO A 1 85 ? 1.966 -7.382 -13.802 1.00 77.56 85 PRO A N 1
ATOM 613 C CA . PRO A 1 85 ? 3.367 -7.333 -13.387 1.00 77.56 85 PRO A CA 1
ATOM 614 C C . PRO A 1 85 ? 4.310 -7.448 -14.600 1.00 77.56 85 PRO A C 1
ATOM 616 O O . PRO A 1 85 ? 5.253 -8.242 -14.633 1.00 77.56 85 PRO A O 1
ATOM 619 N N . CYS A 1 86 ? 3.997 -6.679 -15.636 1.00 86.31 86 CYS A N 1
ATOM 620 C CA . CYS A 1 86 ? 4.693 -6.597 -16.902 1.00 86.31 86 CYS A CA 1
ATOM 621 C C . CYS A 1 86 ? 4.658 -5.158 -17.408 1.00 86.31 86 CYS A C 1
ATOM 623 O O . CYS A 1 86 ? 3.737 -4.392 -17.123 1.00 86.31 86 CYS A O 1
ATOM 625 N N . PHE A 1 87 ? 5.668 -4.796 -18.185 1.00 88.88 87 PHE A N 1
ATOM 626 C CA . PHE A 1 87 ? 5.778 -3.465 -18.758 1.00 88.88 87 PHE A CA 1
ATOM 627 C C . PHE A 1 87 ? 4.894 -3.289 -20.005 1.00 88.88 87 PHE A C 1
ATOM 629 O O . PHE A 1 87 ? 4.461 -2.185 -20.323 1.00 88.88 87 PHE A O 1
ATOM 636 N N . ASP A 1 88 ? 4.600 -4.381 -20.708 1.00 87.62 88 ASP A N 1
ATOM 637 C CA . ASP A 1 88 ? 3.885 -4.409 -21.987 1.00 87.62 88 ASP A CA 1
ATOM 638 C C . ASP A 1 88 ? 2.403 -4.801 -21.860 1.00 87.62 88 ASP A C 1
ATOM 640 O O . ASP A 1 88 ? 1.829 -5.409 -22.766 1.00 87.62 88 ASP A O 1
ATOM 644 N N . ALA A 1 89 ? 1.777 -4.468 -20.731 1.00 89.62 89 ALA A N 1
ATOM 645 C CA . ALA A 1 89 ? 0.380 -4.788 -20.484 1.00 89.62 89 ALA A CA 1
ATOM 646 C C . ALA A 1 89 ? -0.535 -4.166 -21.557 1.00 89.62 89 ALA A C 1
ATOM 648 O O . ALA A 1 89 ? -0.465 -2.968 -21.841 1.00 89.62 89 ALA A O 1
ATOM 649 N N . VAL A 1 90 ? -1.435 -4.969 -22.129 1.00 90.00 90 VAL A N 1
ATOM 650 C CA . VAL A 1 90 ? -2.390 -4.522 -23.153 1.00 90.00 90 VAL A CA 1
ATOM 651 C C . VAL A 1 90 ? -3.823 -4.754 -22.705 1.00 90.00 90 VAL A C 1
ATOM 653 O O . VAL A 1 90 ? -4.158 -5.788 -22.128 1.00 90.00 90 VAL A O 1
ATOM 656 N N . HIS A 1 91 ? -4.692 -3.788 -22.991 1.00 87.25 91 HIS A N 1
ATOM 657 C CA . HIS A 1 91 ? -6.117 -3.915 -22.722 1.00 87.25 91 HIS A CA 1
ATOM 658 C C . HIS A 1 91 ? -6.811 -4.604 -23.902 1.00 87.25 91 HIS A C 1
ATOM 660 O O . HIS A 1 91 ? -6.676 -4.172 -25.049 1.00 87.25 91 HIS A O 1
ATOM 666 N N . VAL A 1 92 ? -7.536 -5.688 -23.627 1.00 86.06 92 VAL A N 1
ATOM 667 C CA . VAL A 1 92 ? -8.265 -6.453 -24.645 1.00 86.06 92 VAL A CA 1
ATOM 668 C C . VAL A 1 92 ? -9.738 -6.054 -24.599 1.00 86.06 92 VAL A C 1
ATOM 670 O O . VAL A 1 92 ? -10.302 -5.977 -23.507 1.00 86.06 92 VAL A O 1
ATOM 673 N N . PRO A 1 93 ? -10.398 -5.830 -25.751 1.00 86.81 93 PRO A N 1
ATOM 674 C CA . PRO A 1 93 ? -11.829 -5.555 -25.774 1.00 86.81 93 PRO A CA 1
ATOM 675 C C . PRO A 1 93 ? -12.633 -6.611 -25.005 1.00 86.81 93 PRO A C 1
ATOM 677 O O . PRO A 1 93 ? -12.379 -7.810 -25.139 1.00 86.81 93 PRO A O 1
ATOM 680 N N . ASN A 1 94 ? -13.631 -6.160 -24.242 1.00 80.06 94 ASN A N 1
ATOM 681 C CA . ASN A 1 94 ? -14.515 -6.991 -23.414 1.00 80.06 94 ASN A CA 1
ATOM 682 C C . ASN A 1 94 ? -13.821 -7.740 -22.260 1.00 80.06 94 ASN A C 1
ATOM 684 O O . ASN A 1 94 ? -14.400 -8.675 -21.708 1.00 80.06 94 ASN A O 1
ATOM 688 N N . GLN A 1 95 ? -12.601 -7.354 -21.883 1.00 83.19 95 GLN A N 1
ATOM 689 C CA . GLN A 1 95 ? -11.949 -7.831 -20.665 1.00 83.19 95 GLN A CA 1
ATOM 690 C C . GLN A 1 95 ? -11.792 -6.674 -19.690 1.00 83.19 95 GLN A C 1
ATOM 692 O O . GLN A 1 95 ? -11.377 -5.588 -20.081 1.00 83.19 95 GLN A O 1
ATOM 697 N N . CYS A 1 96 ? -12.100 -6.913 -18.415 1.00 82.88 96 CYS A N 1
ATOM 698 C CA . CYS A 1 96 ? -11.926 -5.885 -17.395 1.00 82.88 96 CYS A CA 1
ATOM 699 C C . CYS A 1 96 ? -10.451 -5.504 -17.212 1.00 82.88 96 CYS A C 1
ATOM 701 O O . CYS A 1 96 ? -10.099 -4.327 -17.164 1.00 82.88 96 CYS A O 1
ATOM 703 N N . CYS A 1 97 ? -9.571 -6.503 -17.122 1.00 84.25 97 CYS A N 1
ATOM 704 C CA . CYS A 1 97 ? -8.176 -6.283 -16.768 1.00 84.25 97 CYS A CA 1
ATOM 705 C C . CYS A 1 97 ? -7.243 -6.397 -17.973 1.00 84.25 97 CYS A C 1
ATOM 707 O O . CYS A 1 97 ? -7.482 -7.216 -18.865 1.00 84.25 97 CYS A O 1
ATOM 709 N N . PRO A 1 98 ? -6.169 -5.588 -18.010 1.00 86.06 98 PRO A N 1
ATOM 710 C CA . PRO A 1 98 ? -5.135 -5.748 -19.017 1.00 86.06 98 PRO A CA 1
ATOM 711 C C . PRO A 1 98 ? -4.412 -7.091 -18.843 1.00 86.06 98 PRO A C 1
ATOM 713 O O . PRO A 1 98 ? -4.309 -7.622 -17.736 1.00 86.06 98 PRO A O 1
ATOM 716 N N . ILE A 1 99 ? -3.888 -7.625 -19.944 1.00 86.06 99 ILE A N 1
ATOM 717 C CA . ILE A 1 99 ? -3.116 -8.871 -19.973 1.00 86.06 99 ILE A CA 1
ATOM 718 C C . ILE A 1 99 ? -1.651 -8.594 -20.302 1.00 86.06 99 ILE A C 1
ATOM 720 O O . ILE A 1 99 ? -1.336 -7.624 -20.988 1.00 86.06 99 ILE A O 1
ATOM 724 N N . CYS A 1 100 ? -0.767 -9.491 -19.867 1.00 89.25 100 CYS A N 1
ATOM 725 C CA . CYS A 1 100 ? 0.648 -9.489 -20.233 1.00 89.25 100 CYS A CA 1
ATOM 726 C C . CYS A 1 100 ? 0.881 -10.437 -21.418 1.00 89.25 100 CYS A C 1
ATOM 728 O O . CYS A 1 100 ? 0.947 -11.652 -21.199 1.00 89.25 100 CYS A O 1
ATOM 730 N N . PRO A 1 101 ? 1.010 -9.941 -22.661 1.00 87.69 101 PRO A N 1
ATOM 731 C CA . PRO A 1 101 ? 1.152 -10.804 -23.832 1.00 87.69 101 PRO A CA 1
ATOM 732 C C . PRO A 1 101 ? 2.437 -11.642 -23.774 1.00 87.69 101 PRO A C 1
ATOM 734 O O . PRO A 1 101 ? 2.437 -12.783 -24.232 1.00 87.69 101 PRO A O 1
ATOM 737 N N . ASN A 1 102 ? 3.498 -11.114 -23.151 1.00 85.12 102 ASN A N 1
ATOM 738 C CA . ASN A 1 102 ? 4.778 -11.802 -22.959 1.00 85.12 102 ASN A CA 1
ATOM 739 C C . ASN A 1 102 ? 4.997 -12.311 -21.519 1.00 85.12 102 ASN A C 1
ATOM 741 O O . ASN A 1 102 ? 6.122 -12.632 -21.136 1.00 85.12 102 ASN A O 1
ATOM 745 N N . GLY A 1 103 ? 3.939 -12.393 -20.703 1.00 86.19 103 GLY A N 1
ATOM 746 C CA . GLY A 1 103 ? 4.051 -12.733 -19.280 1.00 86.19 103 GLY A CA 1
ATOM 747 C C . GLY A 1 103 ? 4.799 -11.666 -18.472 1.00 86.19 103 GLY A C 1
ATOM 748 O O . GLY A 1 103 ? 4.897 -10.520 -18.894 1.00 86.19 103 GLY A O 1
ATOM 749 N N . HIS A 1 104 ? 5.320 -12.029 -17.298 1.00 87.56 104 HIS A N 1
ATOM 750 C CA . HIS A 1 104 ? 6.118 -11.115 -16.473 1.00 87.56 104 HIS A CA 1
ATOM 751 C C . HIS A 1 104 ? 7.366 -10.638 -17.226 1.00 87.56 104 HIS A C 1
ATOM 753 O O . HIS A 1 104 ? 8.140 -11.460 -17.728 1.00 87.56 104 HIS A O 1
ATOM 759 N N . ASN A 1 105 ? 7.589 -9.326 -17.270 1.00 87.38 105 ASN A N 1
ATOM 760 C CA . ASN A 1 105 ? 8.739 -8.731 -17.946 1.00 87.38 105 ASN A CA 1
ATOM 761 C C . ASN A 1 105 ? 9.091 -7.347 -17.391 1.00 87.38 105 ASN A C 1
ATOM 763 O O . ASN A 1 105 ? 8.314 -6.728 -16.664 1.00 87.38 105 ASN A O 1
ATOM 767 N N . CYS A 1 106 ? 10.273 -6.873 -17.763 1.00 84.06 106 CYS A N 1
ATOM 768 C CA . CYS A 1 106 ? 10.723 -5.500 -17.573 1.00 84.06 106 CYS A CA 1
ATOM 769 C C . CYS A 1 106 ? 11.139 -4.891 -18.919 1.00 84.06 106 CYS A C 1
ATOM 771 O O . CYS A 1 106 ? 11.304 -5.610 -19.902 1.00 84.06 106 CYS A O 1
ATOM 773 N N . GLN A 1 107 ? 11.301 -3.569 -18.974 1.00 87.31 107 GLN A N 1
ATOM 774 C CA . GLN A 1 107 ? 11.859 -2.889 -20.140 1.00 87.31 107 GLN A CA 1
ATOM 775 C C . GLN A 1 107 ? 13.283 -2.426 -19.837 1.00 87.31 107 GLN A C 1
ATOM 777 O O . GLN A 1 107 ? 13.528 -1.802 -18.804 1.00 87.31 107 GLN A O 1
ATOM 782 N N . ASP A 1 108 ? 14.210 -2.710 -20.745 1.00 82.06 108 ASP A N 1
ATOM 783 C CA . ASP A 1 108 ? 15.540 -2.120 -20.718 1.00 82.06 108 ASP A CA 1
ATOM 784 C C . ASP A 1 108 ? 15.454 -0.611 -20.968 1.00 82.06 108 ASP A C 1
ATOM 786 O O . ASP A 1 108 ? 14.913 -0.162 -21.978 1.00 82.06 108 ASP A O 1
ATOM 790 N N . VAL A 1 109 ? 15.996 0.180 -20.046 1.00 73.38 109 VAL A N 1
ATOM 791 C CA . VAL A 1 109 ? 15.846 1.644 -20.063 1.00 73.38 109 VAL A CA 1
ATOM 792 C C . VAL A 1 109 ? 16.601 2.289 -21.231 1.00 73.38 109 VAL A C 1
ATOM 794 O O . VAL A 1 109 ? 16.217 3.366 -21.682 1.00 73.38 109 VAL A O 1
ATOM 797 N N . LEU A 1 110 ? 17.659 1.646 -21.737 1.00 71.75 110 LEU A N 1
ATOM 798 C CA . LEU A 1 110 ? 18.511 2.204 -22.789 1.00 71.75 110 LEU A CA 1
ATOM 799 C C . LEU A 1 110 ? 18.000 1.860 -24.193 1.00 71.75 110 LEU A C 1
ATOM 801 O O . LEU A 1 110 ? 17.909 2.732 -25.054 1.00 71.75 110 LEU A O 1
ATOM 805 N N . SER A 1 111 ? 17.657 0.597 -24.425 1.00 78.06 111 SER A N 1
ATOM 806 C CA . SER A 1 111 ? 17.208 0.078 -25.721 1.00 78.06 111 SER A CA 1
ATOM 807 C C . SER A 1 111 ? 15.688 0.104 -25.896 1.00 78.06 111 SER A C 1
ATOM 809 O O . SER A 1 111 ? 15.200 -0.004 -27.021 1.00 78.06 111 SER A O 1
ATOM 811 N N . GLY A 1 112 ? 14.921 0.222 -24.807 1.00 80.19 112 GLY A N 1
ATOM 812 C CA . GLY A 1 112 ? 13.464 0.088 -24.822 1.00 80.19 112 GLY A CA 1
ATOM 813 C C . GLY A 1 112 ? 12.978 -1.348 -25.059 1.00 80.19 112 GLY A C 1
ATOM 814 O O . GLY A 1 112 ? 11.785 -1.563 -25.287 1.00 80.19 112 GLY A O 1
ATOM 815 N N . GLN A 1 113 ? 13.873 -2.337 -25.025 1.00 85.94 113 GLN A N 1
ATOM 816 C CA . GLN A 1 113 ? 13.549 -3.739 -25.272 1.00 85.94 113 GLN A CA 1
ATOM 817 C C . GLN A 1 113 ? 12.787 -4.360 -24.092 1.00 85.94 113 GLN A C 1
ATOM 819 O O . GLN A 1 113 ? 13.167 -4.178 -22.939 1.00 85.94 113 GLN A O 1
ATOM 824 N N . ILE A 1 114 ? 11.744 -5.146 -24.378 1.00 86.88 114 ILE A N 1
ATOM 825 C CA . ILE A 1 114 ? 11.044 -5.957 -23.371 1.00 86.88 114 ILE A CA 1
ATOM 826 C C . ILE A 1 114 ? 11.856 -7.222 -23.077 1.00 86.88 114 ILE A C 1
ATOM 828 O O . ILE A 1 114 ? 12.171 -7.989 -23.989 1.00 86.88 114 ILE A O 1
ATOM 832 N N . ILE A 1 115 ? 12.171 -7.440 -21.802 1.00 85.44 115 ILE A N 1
ATOM 833 C CA . ILE A 1 115 ? 12.949 -8.568 -21.293 1.00 85.44 115 ILE A CA 1
ATOM 834 C C . ILE A 1 115 ? 12.028 -9.457 -20.446 1.00 85.44 115 ILE A C 1
ATOM 836 O O . ILE A 1 115 ? 11.634 -9.068 -19.341 1.00 85.44 115 ILE A O 1
ATOM 840 N N . PRO A 1 116 ? 11.678 -10.659 -20.930 1.00 85.94 116 PRO A N 1
ATOM 841 C CA . PRO A 1 116 ? 10.957 -11.654 -20.148 1.00 85.94 116 PRO A CA 1
ATOM 842 C C . PRO A 1 116 ? 11.729 -12.078 -18.896 1.00 85.94 116 PRO A C 1
ATOM 844 O O . PRO A 1 116 ? 12.957 -12.209 -18.913 1.00 85.94 116 PRO A O 1
ATOM 847 N N . VAL A 1 117 ? 11.005 -12.377 -17.817 1.00 80.94 117 VAL A N 1
ATOM 848 C CA . VAL A 1 117 ? 11.612 -12.931 -16.598 1.00 80.94 117 VAL A CA 1
ATOM 849 C C . VAL A 1 117 ? 12.406 -14.203 -16.921 1.00 80.94 117 VAL A C 1
ATOM 851 O O . VAL A 1 117 ? 11.916 -15.116 -17.584 1.00 80.94 117 VAL A O 1
ATOM 854 N N . GLY A 1 118 ? 13.641 -14.268 -16.416 1.00 79.38 118 GLY A N 1
ATOM 855 C CA . GLY A 1 118 ? 14.551 -15.401 -16.609 1.00 79.38 118 GLY A CA 1
ATOM 856 C C . GLY A 1 118 ? 15.477 -15.283 -17.822 1.00 79.38 118 GLY A C 1
ATOM 857 O O . GLY A 1 118 ? 16.329 -16.151 -17.998 1.00 79.38 118 GLY A O 1
ATOM 858 N N . GLN A 1 119 ? 15.362 -14.222 -18.628 1.00 80.94 119 GLN A N 1
ATOM 859 C CA . GLN A 1 119 ? 16.349 -13.901 -19.658 1.00 80.94 119 GLN A CA 1
ATOM 860 C C . GLN A 1 119 ? 17.392 -12.905 -19.145 1.00 80.94 119 GLN A C 1
ATOM 862 O O . GLN A 1 119 ? 17.071 -11.931 -18.468 1.00 80.94 119 GLN A O 1
ATOM 867 N N . THR A 1 120 ? 18.653 -13.150 -19.496 1.00 71.94 120 THR A N 1
ATOM 868 C CA . THR A 1 120 ? 19.763 -12.212 -19.310 1.00 71.94 120 THR A CA 1
ATOM 869 C C . THR A 1 120 ? 20.110 -11.602 -20.657 1.00 71.94 120 THR A C 1
ATOM 871 O O . THR A 1 120 ? 20.441 -12.335 -21.590 1.00 71.94 120 THR A O 1
ATOM 874 N N . VAL A 1 121 ? 20.048 -10.279 -20.758 1.00 73.38 121 VAL A N 1
ATOM 875 C CA . VAL A 1 121 ? 20.595 -9.548 -21.901 1.00 73.38 121 VAL A CA 1
ATOM 876 C C . VAL A 1 121 ? 22.013 -9.103 -21.561 1.00 73.38 121 VAL A C 1
ATOM 878 O O . VAL A 1 121 ? 22.261 -8.584 -20.472 1.00 73.38 121 VAL A O 1
ATOM 881 N N . GLU A 1 122 ? 22.958 -9.352 -22.465 1.00 66.25 122 GLU A N 1
ATOM 882 C CA . GLU A 1 122 ? 24.288 -8.753 -22.382 1.00 66.25 122 GLU A CA 1
ATOM 883 C C . GLU A 1 122 ? 24.142 -7.283 -22.767 1.00 66.25 122 GLU A C 1
ATOM 885 O O . GLU A 1 122 ? 23.987 -6.943 -23.938 1.00 66.25 122 GLU A O 1
ATOM 890 N N . SER A 1 123 ? 24.125 -6.405 -21.770 1.00 59.75 123 SER A N 1
ATOM 891 C CA . SER A 1 123 ? 24.255 -4.977 -22.004 1.00 59.75 123 SER A CA 1
ATOM 892 C C . SER A 1 123 ? 25.669 -4.710 -22.515 1.00 59.75 123 SER A C 1
ATOM 894 O O . SER A 1 123 ? 26.653 -5.067 -21.861 1.00 59.75 123 SER A O 1
ATOM 896 N N . GLU A 1 124 ? 25.785 -4.096 -23.696 1.00 58.47 124 GLU A N 1
ATOM 897 C CA . GLU A 1 124 ? 27.055 -3.524 -24.132 1.00 58.47 124 GLU A CA 1
ATOM 898 C C . GLU A 1 124 ? 27.484 -2.541 -23.042 1.00 58.47 124 GLU A C 1
ATOM 900 O O . GLU A 1 124 ? 26.800 -1.553 -22.772 1.00 58.47 124 GLU A O 1
ATOM 905 N N . ALA A 1 125 ? 28.562 -2.881 -22.333 1.00 48.25 125 ALA A N 1
ATOM 906 C CA . ALA A 1 125 ? 29.079 -2.062 -21.255 1.00 48.25 125 ALA A CA 1
ATOM 907 C C . ALA A 1 125 ? 29.330 -0.659 -21.810 1.00 48.25 125 ALA A C 1
ATOM 909 O O . ALA A 1 125 ? 30.184 -0.471 -22.680 1.00 48.25 125 ALA A O 1
ATOM 910 N N . VAL A 1 126 ? 28.559 0.315 -21.325 1.00 50.38 126 VAL A N 1
ATOM 911 C CA . VAL A 1 126 ? 28.777 1.720 -21.648 1.00 50.38 126 VAL A CA 1
ATOM 912 C C . VAL A 1 126 ? 30.215 2.037 -21.251 1.00 50.38 126 VAL A C 1
ATOM 914 O O . VAL A 1 126 ? 30.607 1.874 -20.094 1.00 50.38 126 VAL A O 1
ATOM 917 N N . SER A 1 127 ? 31.010 2.406 -22.256 1.00 50.22 127 SER A N 1
ATOM 918 C CA . SER A 1 127 ? 32.393 2.845 -22.113 1.00 50.22 127 SER A CA 1
ATOM 919 C C . SER A 1 127 ? 32.493 3.841 -20.961 1.00 50.22 127 SER A C 1
ATOM 921 O O . SER A 1 127 ? 31.787 4.846 -20.926 1.00 50.22 127 SER A O 1
ATOM 923 N N . SER A 1 128 ? 33.371 3.530 -20.017 1.00 48.72 128 SER A N 1
ATOM 924 C CA . SER A 1 128 ? 33.558 4.151 -18.707 1.00 48.72 128 SER A CA 1
ATOM 925 C C . SER A 1 128 ? 34.159 5.566 -18.739 1.00 48.72 128 SER A C 1
ATOM 927 O O . SER A 1 128 ? 35.050 5.857 -17.946 1.00 48.72 128 SER A O 1
ATOM 929 N N . ASP A 1 129 ? 33.697 6.430 -19.641 1.00 53.47 129 ASP A N 1
ATOM 930 C CA . ASP A 1 129 ? 34.099 7.843 -19.708 1.00 53.47 129 ASP A CA 1
ATOM 931 C C . ASP A 1 129 ? 32.936 8.814 -19.429 1.00 53.47 129 ASP A C 1
ATOM 933 O O . ASP A 1 129 ? 33.138 10.029 -19.389 1.00 53.47 129 ASP A O 1
ATOM 937 N N . GLU A 1 130 ? 31.721 8.310 -19.187 1.00 57.94 130 GLU A N 1
ATOM 938 C CA . GLU A 1 130 ? 30.605 9.142 -18.730 1.00 57.94 130 GLU A CA 1
ATOM 939 C C . GLU A 1 130 ? 30.663 9.344 -17.212 1.00 57.94 130 GLU A C 1
ATOM 941 O O . GLU A 1 130 ? 30.922 8.413 -16.446 1.00 57.94 130 GLU A O 1
ATOM 946 N N . ALA A 1 131 ? 30.462 10.593 -16.786 1.00 63.19 131 ALA A N 1
ATOM 947 C CA . ALA A 1 131 ? 30.564 11.041 -15.403 1.00 63.19 131 ALA A CA 1
ATOM 948 C C . ALA A 1 131 ? 29.778 10.125 -14.446 1.00 63.19 131 ALA A C 1
ATOM 950 O O . ALA A 1 131 ? 28.551 10.139 -14.407 1.00 63.19 131 ALA A O 1
ATOM 951 N N . GLY A 1 132 ? 30.510 9.318 -13.676 1.00 83.19 132 GLY A N 1
ATOM 952 C CA . GLY A 1 132 ? 29.945 8.507 -12.606 1.00 83.19 132 GLY A CA 1
ATOM 953 C C . GLY A 1 132 ? 29.567 9.351 -11.391 1.00 83.19 132 GLY A C 1
ATOM 954 O O . GLY A 1 132 ? 29.915 10.527 -11.275 1.00 83.19 132 GLY A O 1
ATOM 955 N N . CYS A 1 133 ? 28.888 8.720 -10.444 1.00 90.44 133 CYS A N 1
ATOM 956 C CA . CYS A 1 133 ? 28.523 9.344 -9.182 1.00 90.44 133 CYS A CA 1
ATOM 957 C C . CYS A 1 133 ? 29.610 9.099 -8.137 1.00 90.44 133 CYS A C 1
ATOM 959 O O . CYS A 1 133 ? 30.310 8.086 -8.185 1.00 90.44 133 CYS A O 1
ATOM 961 N N . MET A 1 134 ? 29.725 9.987 -7.150 1.00 89.25 134 MET A N 1
ATOM 962 C CA . MET A 1 134 ? 30.627 9.797 -6.015 1.00 89.25 134 MET A CA 1
ATOM 963 C C . MET A 1 134 ? 29.850 9.859 -4.700 1.00 89.25 134 MET A C 1
ATOM 965 O O . MET A 1 134 ? 29.184 10.854 -4.423 1.00 89.25 134 MET A O 1
ATOM 969 N N . GLN A 1 135 ? 29.973 8.818 -3.872 1.00 90.38 135 GLN A N 1
ATOM 970 C CA . GLN A 1 135 ? 29.444 8.796 -2.505 1.00 90.38 135 GLN A CA 1
ATOM 971 C C . GLN A 1 135 ? 30.521 8.325 -1.542 1.00 90.38 135 GLN A C 1
ATOM 973 O O . GLN A 1 135 ? 31.125 7.277 -1.759 1.00 90.38 135 GLN A O 1
ATOM 978 N N . ASP A 1 136 ? 30.768 9.107 -0.491 1.00 88.56 136 ASP A N 1
ATOM 979 C CA . ASP A 1 136 ? 31.741 8.784 0.560 1.00 88.56 136 ASP A CA 1
ATOM 980 C C . ASP A 1 136 ? 33.141 8.427 0.014 1.00 88.56 136 ASP A C 1
ATOM 982 O O . ASP A 1 136 ? 33.860 7.593 0.560 1.00 88.56 136 ASP A O 1
ATOM 986 N N . GLY A 1 137 ? 33.530 9.062 -1.100 1.00 87.38 137 GLY A N 1
ATOM 987 C CA . GLY A 1 137 ? 34.809 8.833 -1.783 1.00 87.38 137 GLY A CA 1
ATOM 988 C C . GLY A 1 137 ? 34.857 7.598 -2.691 1.00 87.38 137 GLY A C 1
ATOM 989 O O . GLY A 1 137 ? 35.897 7.337 -3.292 1.00 87.38 137 GLY A O 1
ATOM 990 N N . VAL A 1 138 ? 33.755 6.856 -2.830 1.00 90.00 138 VAL A N 1
ATOM 991 C CA . VAL A 1 138 ? 33.625 5.715 -3.747 1.00 90.00 138 VAL A CA 1
ATOM 992 C C . VAL A 1 138 ? 32.935 6.168 -5.032 1.00 90.00 138 VAL A C 1
ATOM 994 O O . VAL A 1 138 ? 31.896 6.829 -4.984 1.00 90.00 138 VAL A O 1
ATOM 997 N N . ALA A 1 139 ? 33.522 5.819 -6.179 1.00 89.62 139 ALA A N 1
ATOM 998 C CA . ALA A 1 139 ? 32.955 6.090 -7.494 1.00 89.62 139 ALA A CA 1
ATOM 999 C C . ALA A 1 139 ? 32.025 4.952 -7.933 1.00 89.62 139 ALA A C 1
ATOM 1001 O O . ALA A 1 139 ? 32.380 3.777 -7.828 1.00 89.62 139 ALA A O 1
ATOM 1002 N N . TYR A 1 140 ? 30.859 5.316 -8.459 1.00 87.31 140 TYR A N 1
ATOM 1003 C CA . TYR A 1 140 ? 29.845 4.397 -8.964 1.00 87.31 140 TYR A CA 1
ATOM 1004 C C . TYR A 1 140 ? 29.610 4.669 -10.451 1.00 87.31 140 TYR A C 1
ATOM 1006 O O . TYR A 1 140 ? 29.409 5.831 -10.820 1.00 87.31 140 TYR A O 1
ATOM 1014 N N . PRO A 1 141 ? 29.623 3.638 -11.315 1.00 87.81 141 PRO A N 1
ATOM 1015 C CA . PRO A 1 141 ? 29.255 3.824 -12.709 1.00 87.81 141 PRO A CA 1
ATOM 1016 C C . PRO A 1 141 ? 27.758 4.130 -12.822 1.00 87.81 141 PRO A C 1
ATOM 1018 O O . PRO A 1 141 ? 26.964 3.744 -11.958 1.00 87.81 141 PRO A O 1
ATOM 1021 N N . VAL A 1 142 ? 27.370 4.813 -13.898 1.00 87.25 142 VAL A N 1
ATOM 1022 C CA . VAL A 1 142 ? 25.961 5.093 -14.204 1.00 87.25 142 VAL A CA 1
ATOM 1023 C C . VAL A 1 142 ? 25.154 3.789 -14.191 1.00 87.25 142 VAL A C 1
ATOM 1025 O O . VAL A 1 142 ? 25.579 2.772 -14.734 1.00 87.25 142 VAL A O 1
ATOM 1028 N N . GLY A 1 143 ? 24.001 3.811 -13.523 1.00 84.56 143 GLY A N 1
ATOM 1029 C CA . GLY A 1 143 ? 23.119 2.661 -13.327 1.00 84.56 143 GLY A CA 1
ATOM 1030 C C . GLY A 1 143 ? 23.477 1.761 -12.139 1.00 84.56 143 GLY A C 1
ATOM 1031 O O . GLY A 1 143 ? 22.663 0.920 -11.762 1.00 84.56 143 GLY A O 1
ATOM 1032 N N . ALA A 1 144 ? 24.643 1.927 -11.504 1.00 88.94 144 ALA A N 1
ATOM 1033 C CA . ALA A 1 144 ? 24.995 1.118 -10.339 1.00 88.94 144 ALA A CA 1
ATOM 1034 C C . ALA A 1 144 ? 24.125 1.448 -9.124 1.00 88.94 144 ALA A C 1
ATOM 1036 O O . ALA A 1 144 ? 23.838 2.614 -8.841 1.00 88.94 144 ALA A O 1
ATOM 1037 N N . LEU A 1 145 ? 23.775 0.406 -8.366 1.00 91.50 145 LEU A N 1
ATOM 1038 C CA . LEU A 1 145 ? 23.169 0.548 -7.049 1.00 91.50 145 LEU A CA 1
ATOM 1039 C C . LEU A 1 145 ? 24.187 1.138 -6.076 1.00 91.50 145 LEU A C 1
ATOM 1041 O O . LEU A 1 145 ? 25.319 0.660 -5.973 1.00 91.50 145 LEU A O 1
ATOM 1045 N N . VAL A 1 146 ? 23.756 2.159 -5.344 1.00 92.88 146 VAL A N 1
ATOM 1046 C CA . VAL A 1 146 ? 24.578 2.842 -4.354 1.00 92.88 146 VAL A CA 1
ATOM 1047 C C . VAL A 1 146 ? 24.099 2.457 -2.951 1.00 92.88 146 VAL A C 1
ATOM 1049 O O . VAL A 1 146 ? 22.917 2.639 -2.645 1.00 92.88 146 VAL A O 1
ATOM 1052 N N . PRO A 1 147 ? 24.979 1.919 -2.084 1.00 91.69 147 PRO A N 1
ATOM 1053 C CA . PRO A 1 147 ? 24.633 1.596 -0.708 1.00 91.69 147 PRO A CA 1
ATOM 1054 C C . PRO A 1 147 ? 24.094 2.812 0.047 1.00 91.69 147 PRO A C 1
ATOM 1056 O O . PRO A 1 147 ? 24.654 3.909 0.001 1.00 91.69 147 PRO A O 1
ATOM 1059 N N . ASN A 1 148 ? 23.017 2.600 0.794 1.00 87.69 148 ASN A N 1
ATOM 1060 C CA . ASN A 1 148 ? 22.415 3.621 1.632 1.00 87.69 148 ASN A CA 1
ATOM 1061 C C . ASN A 1 148 ? 21.943 3.002 2.952 1.00 87.69 148 ASN A C 1
ATOM 1063 O O . ASN A 1 148 ? 21.275 1.973 2.956 1.00 87.69 148 ASN A O 1
ATOM 1067 N N . ASN A 1 149 ? 22.268 3.670 4.059 1.00 86.12 149 ASN A N 1
ATOM 1068 C CA . ASN A 1 149 ? 21.932 3.230 5.417 1.00 86.12 149 ASN A CA 1
ATOM 1069 C C . ASN A 1 149 ? 20.663 3.898 5.973 1.00 86.12 149 ASN A C 1
ATOM 1071 O O . ASN A 1 149 ? 20.305 3.669 7.123 1.00 86.12 149 ASN A O 1
ATOM 1075 N N . ASP A 1 150 ? 20.010 4.760 5.192 1.00 86.38 150 ASP A N 1
ATOM 1076 C CA . ASP A 1 150 ? 18.770 5.423 5.590 1.00 86.38 150 ASP A CA 1
ATOM 1077 C C . ASP A 1 150 ? 17.577 4.467 5.393 1.00 86.38 150 ASP A C 1
ATOM 1079 O O . ASP A 1 150 ? 17.260 4.153 4.239 1.00 86.38 150 ASP A O 1
ATOM 1083 N N . PRO A 1 151 ? 16.892 4.031 6.468 1.00 83.75 151 PRO A N 1
ATOM 1084 C CA . PRO A 1 151 ? 15.775 3.090 6.383 1.00 83.75 151 PRO A CA 1
ATOM 1085 C C . PRO A 1 151 ? 14.546 3.667 5.666 1.00 83.75 151 PRO A C 1
ATOM 1087 O O . PRO A 1 151 ? 13.608 2.929 5.370 1.00 83.75 151 PRO A O 1
ATOM 1090 N N . CYS A 1 152 ? 14.508 4.978 5.403 1.00 85.31 152 CYS A N 1
ATOM 1091 C CA . CYS A 1 152 ? 13.439 5.614 4.638 1.00 85.31 152 CYS A CA 1
ATOM 1092 C C . CYS A 1 152 ? 13.601 5.519 3.125 1.00 85.31 152 CYS A C 1
ATOM 1094 O O . CYS A 1 152 ? 12.663 5.864 2.399 1.00 85.31 152 CYS A O 1
ATOM 1096 N N . LYS A 1 153 ? 14.749 5.053 2.632 1.00 88.25 153 LYS A N 1
ATOM 1097 C CA . LYS A 1 153 ? 14.993 4.904 1.199 1.00 88.25 153 LYS A CA 1
ATOM 1098 C C . LYS A 1 153 ? 14.989 3.427 0.825 1.00 88.25 153 LYS A C 1
ATOM 1100 O O . LYS A 1 153 ? 15.632 2.61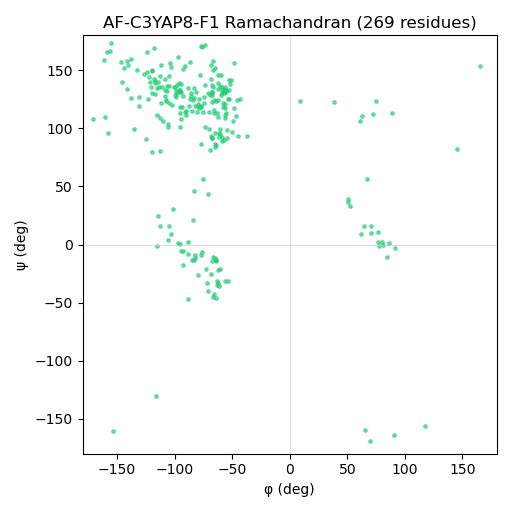7 1.480 1.00 88.25 153 LYS A O 1
ATOM 1105 N N . ASP A 1 154 ? 14.270 3.106 -0.242 1.00 83.94 154 ASP A N 1
ATOM 1106 C CA . ASP A 1 154 ? 14.103 1.739 -0.757 1.00 83.94 154 ASP A CA 1
ATOM 1107 C C . ASP A 1 154 ? 15.274 1.305 -1.655 1.00 83.94 154 ASP A C 1
ATOM 1109 O O . ASP A 1 154 ? 15.448 0.139 -1.987 1.00 83.94 154 ASP A O 1
ATOM 1113 N N . GLY A 1 155 ? 16.101 2.269 -2.059 1.00 88.44 155 GLY A N 1
ATOM 1114 C CA . GLY A 1 155 ? 17.269 2.049 -2.893 1.00 88.44 155 GLY A CA 1
ATOM 1115 C C . GLY A 1 155 ? 17.782 3.362 -3.460 1.00 88.44 155 GLY A C 1
ATOM 1116 O O . GLY A 1 155 ? 17.026 4.325 -3.615 1.00 88.44 155 GLY A O 1
ATOM 1117 N N . CYS A 1 156 ? 19.074 3.400 -3.759 1.00 94.00 156 CYS A N 1
ATOM 1118 C CA . CYS A 1 156 ? 19.710 4.504 -4.460 1.00 94.00 156 CYS A CA 1
ATOM 1119 C C . CYS A 1 156 ? 20.464 3.961 -5.669 1.00 94.00 156 CYS A C 1
ATOM 1121 O O . CYS A 1 156 ? 21.003 2.855 -5.620 1.00 94.00 156 CYS A O 1
ATOM 1123 N N . TYR A 1 157 ? 20.518 4.738 -6.743 1.00 93.19 157 TYR A N 1
ATOM 1124 C CA . TYR A 1 157 ? 21.291 4.399 -7.928 1.00 93.19 157 TYR A CA 1
ATOM 1125 C C . TYR A 1 157 ? 21.982 5.632 -8.504 1.00 93.19 157 TYR A C 1
ATOM 1127 O O . TYR A 1 157 ? 21.543 6.769 -8.311 1.00 93.19 157 TYR A O 1
ATOM 1135 N N . CYS A 1 158 ? 23.084 5.393 -9.205 1.00 92.69 158 CYS A N 1
ATOM 1136 C CA . CYS A 1 158 ? 23.795 6.440 -9.914 1.00 92.69 158 CYS A CA 1
ATOM 1137 C C . CYS A 1 158 ? 23.069 6.792 -11.216 1.00 92.69 158 CYS A C 1
ATOM 1139 O O . CYS A 1 158 ? 22.909 5.943 -12.093 1.00 92.69 158 CYS A O 1
ATOM 1141 N N . HIS A 1 159 ? 22.621 8.035 -11.352 1.00 89.81 159 HIS A N 1
ATOM 1142 C CA . HIS A 1 159 ? 21.949 8.522 -12.550 1.00 89.81 159 HIS A CA 1
ATOM 1143 C C . HIS A 1 159 ? 22.958 9.036 -13.587 1.00 89.81 159 HIS A C 1
ATOM 1145 O O . HIS A 1 159 ? 24.062 9.452 -13.244 1.00 89.81 159 HIS A O 1
ATOM 1151 N N . SER A 1 160 ? 22.569 9.068 -14.865 1.00 83.94 160 SER A N 1
ATOM 1152 C CA . SER A 1 160 ? 23.424 9.541 -15.968 1.00 83.94 160 SER A CA 1
ATOM 1153 C C . SER A 1 160 ? 23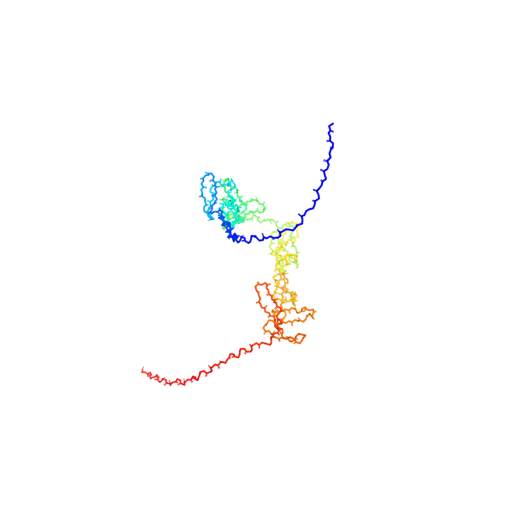.784 11.030 -15.888 1.00 83.94 160 SER A C 1
ATOM 1155 O O . SER A 1 160 ? 24.676 11.487 -16.594 1.00 83.94 160 SER A O 1
ATOM 1157 N N . SER A 1 161 ? 23.123 11.794 -15.011 1.00 84.62 161 SER A N 1
ATOM 1158 C CA . SER A 1 161 ? 23.496 13.182 -14.704 1.00 84.62 161 SER A CA 1
ATOM 1159 C C . SER A 1 161 ? 24.714 13.305 -13.782 1.00 84.62 161 SER A C 1
ATOM 1161 O O . SER A 1 161 ? 25.194 14.417 -13.579 1.00 84.62 161 SER A O 1
ATOM 1163 N N . GLY A 1 162 ? 25.201 12.197 -13.211 1.00 85.12 162 GLY A N 1
ATOM 1164 C CA . GLY A 1 162 ? 26.235 12.185 -12.170 1.00 85.12 162 GLY A CA 1
ATOM 1165 C C . GLY A 1 162 ? 25.685 12.336 -10.745 1.00 85.12 162 GLY A C 1
ATOM 1166 O O . GLY A 1 162 ? 26.457 12.327 -9.785 1.00 85.12 162 GLY A O 1
ATOM 1167 N N . ASP A 1 163 ? 24.361 12.441 -10.589 1.00 90.44 163 ASP A N 1
ATOM 1168 C CA . ASP A 1 163 ? 23.693 12.521 -9.289 1.00 90.44 163 ASP A CA 1
ATOM 1169 C C . ASP A 1 163 ? 23.254 11.146 -8.783 1.00 90.44 163 ASP A C 1
ATOM 1171 O O . ASP A 1 163 ? 22.889 10.250 -9.546 1.00 90.44 163 ASP A O 1
ATOM 1175 N N . ILE A 1 164 ? 23.204 11.002 -7.461 1.00 92.62 164 ILE A N 1
ATOM 1176 C CA . ILE A 1 164 ? 22.655 9.810 -6.814 1.00 92.62 164 ILE A CA 1
ATOM 1177 C C . ILE A 1 164 ? 21.176 10.047 -6.560 1.00 92.62 164 ILE A C 1
ATOM 1179 O O . ILE A 1 164 ? 20.795 10.902 -5.757 1.00 92.62 164 ILE A O 1
ATOM 1183 N N . LEU A 1 165 ? 20.341 9.269 -7.241 1.00 92.81 165 LEU A N 1
ATOM 1184 C CA . LEU A 1 165 ? 18.897 9.307 -7.075 1.00 92.81 165 LEU A CA 1
ATOM 1185 C C . LEU A 1 165 ? 18.463 8.177 -6.153 1.00 92.81 165 LEU A C 1
ATOM 1187 O O . LEU A 1 165 ? 18.853 7.026 -6.333 1.00 92.81 165 LEU A O 1
ATOM 1191 N N . CYS A 1 166 ? 17.632 8.510 -5.170 1.00 92.88 166 CYS A N 1
ATOM 1192 C CA . CYS A 1 166 ? 17.103 7.549 -4.214 1.00 92.88 166 CYS A CA 1
ATOM 1193 C C . CYS A 1 166 ? 15.581 7.501 -4.270 1.00 92.88 166 CYS A C 1
ATOM 1195 O O . CYS A 1 166 ? 14.911 8.537 -4.263 1.00 92.88 166 CYS A O 1
ATOM 1197 N N . MET A 1 167 ? 15.041 6.289 -4.252 1.00 86.31 167 MET A N 1
ATOM 1198 C CA . MET A 1 167 ? 13.620 6.050 -4.058 1.00 86.31 167 MET A CA 1
ATOM 1199 C C . MET A 1 167 ? 13.295 6.097 -2.569 1.00 86.31 167 MET A C 1
ATOM 1201 O O . MET A 1 167 ? 13.962 5.461 -1.758 1.00 86.31 167 MET A O 1
ATOM 1205 N N . TRP A 1 168 ? 12.258 6.843 -2.201 1.00 82.31 168 TRP A N 1
ATOM 1206 C CA . TRP A 1 168 ? 11.787 6.925 -0.822 1.00 82.31 168 TRP A CA 1
ATOM 1207 C C . TRP A 1 168 ? 10.734 5.843 -0.581 1.00 82.31 168 TRP A C 1
ATOM 1209 O O . TRP A 1 168 ? 9.653 5.909 -1.161 1.00 82.31 168 TRP A O 1
ATOM 1219 N N . ALA A 1 169 ? 11.031 4.877 0.290 1.00 73.44 169 ALA A N 1
ATOM 1220 C CA . ALA A 1 169 ? 10.078 3.841 0.690 1.00 73.44 169 ALA A CA 1
ATOM 1221 C C . ALA A 1 169 ? 8.906 4.460 1.463 1.00 73.44 169 ALA A C 1
ATOM 1223 O O . ALA A 1 169 ? 7.740 4.120 1.259 1.00 73.44 169 ALA A O 1
ATOM 1224 N N . LYS A 1 170 ? 9.216 5.393 2.371 1.00 72.25 170 LYS A N 1
ATOM 1225 C CA . LYS A 1 170 ? 8.232 6.131 3.165 1.00 72.25 170 LYS A CA 1
ATOM 1226 C C . LYS A 1 170 ? 8.733 7.547 3.410 1.00 72.25 170 LYS A C 1
ATOM 1228 O O . LYS A 1 170 ? 9.907 7.774 3.677 1.00 72.25 170 LYS A O 1
ATOM 1233 N N . SER A 1 171 ? 7.820 8.510 3.333 1.00 69.88 171 SER A N 1
ATOM 1234 C CA . SER A 1 171 ? 8.084 9.880 3.774 1.00 69.88 171 SER A CA 1
ATOM 1235 C C . SER A 1 171 ? 7.554 10.089 5.191 1.00 69.88 171 SER A C 1
ATOM 1237 O O . SER A 1 171 ? 6.634 9.392 5.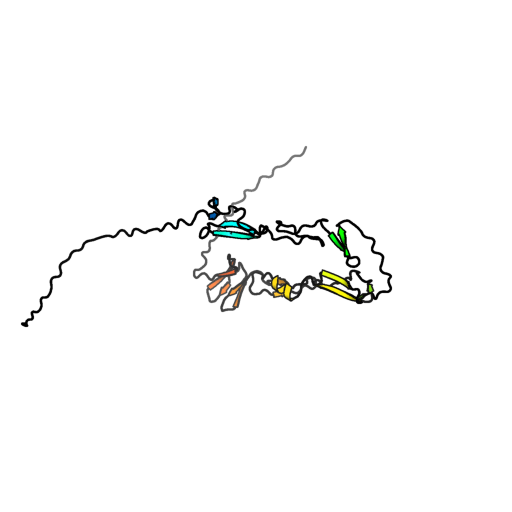626 1.00 69.88 171 SER A O 1
ATOM 1239 N N . HIS A 1 172 ? 8.040 11.121 5.881 1.00 65.38 172 HIS A N 1
ATOM 1240 C CA . HIS A 1 172 ? 7.494 11.526 7.180 1.00 65.38 172 HIS A CA 1
ATOM 1241 C C . HIS A 1 172 ? 5.968 11.770 7.131 1.00 65.38 172 HIS A C 1
ATOM 1243 O O . HIS A 1 172 ? 5.258 11.487 8.094 1.00 65.38 172 HIS A O 1
ATOM 1249 N N . ARG A 1 173 ? 5.431 12.230 5.986 1.00 62.00 173 ARG A N 1
ATOM 1250 C CA . ARG A 1 173 ? 3.977 12.359 5.774 1.00 62.00 173 ARG A CA 1
ATOM 1251 C C . ARG A 1 173 ? 3.289 11.004 5.631 1.00 62.00 173 ARG A C 1
ATOM 1253 O O . ARG A 1 173 ? 2.215 10.820 6.188 1.00 62.00 173 ARG A O 1
ATOM 1260 N N . SER A 1 174 ? 3.913 10.062 4.926 1.00 68.25 174 SER A N 1
ATOM 1261 C CA . SER A 1 174 ? 3.409 8.694 4.771 1.00 68.25 174 SER A CA 1
ATOM 1262 C C . SER A 1 174 ? 3.358 7.965 6.114 1.00 68.25 174 SER A C 1
ATOM 1264 O O . SER A 1 174 ? 2.436 7.195 6.353 1.00 68.25 174 SER A O 1
ATOM 1266 N N . CYS A 1 175 ? 4.305 8.236 7.017 1.00 73.00 175 CYS A N 1
ATOM 1267 C CA . CYS A 1 175 ? 4.329 7.619 8.341 1.00 73.00 175 CYS A CA 1
ATOM 1268 C C . CYS A 1 175 ? 3.082 7.948 9.173 1.00 73.00 175 CYS A C 1
ATOM 1270 O O . CYS A 1 175 ? 2.586 7.065 9.865 1.00 73.00 175 CYS A O 1
ATOM 1272 N N . ALA A 1 176 ? 2.525 9.160 9.058 1.00 67.38 176 ALA A N 1
ATOM 1273 C CA . ALA A 1 176 ? 1.338 9.569 9.813 1.00 67.38 176 ALA A CA 1
ATOM 1274 C C . ALA A 1 176 ? 0.090 8.726 9.487 1.00 67.38 176 ALA A C 1
ATOM 1276 O O . ALA A 1 176 ? -0.720 8.466 10.373 1.00 67.38 176 ALA A O 1
ATOM 1277 N N . SER A 1 177 ? -0.047 8.257 8.243 1.00 61.06 177 SER A N 1
ATOM 1278 C CA . SER A 1 177 ? -1.183 7.432 7.809 1.00 61.06 177 SER A CA 1
ATOM 1279 C C . SER A 1 177 ? -1.142 5.998 8.345 1.00 61.06 177 SER A C 1
ATOM 1281 O O . SER A 1 177 ? -2.180 5.349 8.403 1.00 61.06 177 SER A O 1
ATOM 1283 N N . PHE A 1 178 ? 0.034 5.507 8.751 1.00 59.19 178 PHE A N 1
ATOM 1284 C CA . PHE A 1 178 ? 0.228 4.143 9.260 1.00 59.19 178 PHE A CA 1
ATOM 1285 C C . PHE A 1 178 ? 0.422 4.075 10.777 1.00 59.19 178 PHE A C 1
ATOM 1287 O O . PHE A 1 178 ? 0.665 2.987 11.305 1.00 59.19 178 PHE A O 1
ATOM 1294 N N . LEU A 1 179 ? 0.315 5.202 11.494 1.00 65.25 179 LEU A N 1
ATOM 1295 C CA . LEU A 1 179 ? 0.348 5.186 12.954 1.00 65.25 179 LEU A CA 1
ATOM 1296 C C . LEU A 1 179 ? -0.916 4.495 13.466 1.00 65.25 179 LEU A C 1
ATOM 1298 O O . LEU A 1 179 ? -1.966 5.105 13.674 1.00 65.25 179 LEU A O 1
ATOM 1302 N N . THR A 1 180 ? -0.797 3.186 13.668 1.00 65.81 180 THR A N 1
ATOM 1303 C CA . THR A 1 180 ? -1.754 2.417 14.453 1.00 65.81 180 THR A CA 1
ATOM 1304 C C . THR A 1 180 ? -1.688 3.001 15.854 1.00 65.81 180 THR A C 1
ATOM 1306 O O . THR A 1 180 ? -0.660 2.898 16.521 1.00 65.81 180 THR A O 1
ATOM 1309 N N . HIS A 1 181 ? -2.742 3.702 16.262 1.00 72.44 181 HIS A N 1
ATOM 1310 C CA . HIS A 1 181 ? -2.788 4.306 17.583 1.00 72.44 181 HIS A CA 1
ATOM 1311 C C . HIS A 1 181 ? -2.926 3.163 18.588 1.00 72.44 181 HIS A C 1
ATOM 1313 O O . HIS A 1 181 ? -3.928 2.442 18.541 1.00 72.44 181 HIS A O 1
ATOM 1319 N N . PRO A 1 182 ? -1.920 2.929 19.447 1.00 79.88 182 PRO A N 1
ATOM 1320 C CA . PRO A 1 182 ? -2.009 1.854 20.408 1.00 79.88 182 PRO A CA 1
ATOM 1321 C C . PRO A 1 182 ? -3.123 2.183 21.417 1.00 79.88 182 PRO A C 1
ATOM 1323 O O . PRO A 1 182 ? -3.494 3.350 21.568 1.00 79.88 182 PRO A O 1
ATOM 1326 N N . PRO A 1 183 ? -3.687 1.173 22.095 1.00 83.06 183 PRO A N 1
ATOM 1327 C CA . PRO A 1 183 ? -4.857 1.334 22.956 1.00 83.06 183 PRO A CA 1
ATOM 1328 C C . PRO A 1 183 ? -4.544 2.013 24.304 1.00 83.06 183 PRO A C 1
ATOM 1330 O O . PRO A 1 183 ? -4.797 1.470 25.377 1.00 83.06 183 PRO A O 1
ATOM 1333 N N . CYS A 1 184 ? -3.964 3.205 24.267 1.00 88.38 184 CYS A N 1
ATOM 1334 C CA . CYS A 1 184 ? -3.671 4.022 25.432 1.00 88.38 184 CYS A CA 1
ATOM 1335 C C . CYS A 1 184 ? -3.803 5.507 25.105 1.00 88.38 184 CYS A C 1
ATOM 1337 O O . CYS A 1 184 ? -3.679 5.945 23.962 1.00 88.38 184 CYS A O 1
ATOM 1339 N N . VAL A 1 185 ? -4.029 6.293 26.148 1.00 88.69 185 VAL A N 1
ATOM 1340 C CA . VAL A 1 185 ? -4.178 7.753 26.071 1.00 88.69 185 VAL A CA 1
ATOM 1341 C C . VAL A 1 185 ? -2.865 8.497 26.343 1.00 88.69 185 VAL A C 1
ATOM 1343 O O . VAL A 1 185 ? -2.815 9.720 26.222 1.00 88.69 185 VAL A O 1
ATOM 1346 N N . ASP A 1 186 ? -1.810 7.773 26.720 1.00 88.44 186 ASP A N 1
ATOM 1347 C CA . ASP A 1 186 ? -0.461 8.272 27.014 1.00 88.44 186 ASP A CA 1
ATOM 1348 C C . ASP A 1 186 ? 0.585 7.756 26.009 1.00 88.44 186 ASP A C 1
ATOM 1350 O O . ASP A 1 186 ? 1.772 7.674 26.323 1.00 88.44 186 ASP A O 1
ATOM 1354 N N . ALA A 1 187 ? 0.143 7.401 24.798 1.00 88.00 187 ALA A N 1
ATOM 1355 C CA . ALA A 1 187 ? 1.022 6.905 23.752 1.00 88.00 187 ALA A CA 1
ATOM 1356 C C . ALA A 1 187 ? 2.130 7.923 23.436 1.00 88.00 187 ALA A C 1
ATOM 1358 O O . ALA A 1 187 ? 1.859 9.098 23.175 1.00 88.00 187 ALA A O 1
ATOM 1359 N N . VAL A 1 188 ? 3.376 7.458 23.411 1.00 88.12 188 VAL A N 1
ATOM 1360 C CA . VAL A 1 188 ? 4.545 8.270 23.066 1.00 88.12 188 VAL A CA 1
ATOM 1361 C C . VAL A 1 188 ? 5.153 7.801 21.758 1.00 88.12 188 VAL A C 1
ATOM 1363 O O . VAL A 1 188 ? 5.177 6.610 21.443 1.00 88.12 188 VAL A O 1
ATOM 1366 N N . GLN A 1 189 ? 5.671 8.761 21.003 1.00 86.38 189 GLN A N 1
ATOM 1367 C CA . GLN A 1 189 ? 6.373 8.493 19.765 1.00 86.38 189 GLN A CA 1
ATOM 1368 C C . GLN A 1 189 ? 7.825 8.115 20.070 1.00 86.38 189 GLN A C 1
ATOM 1370 O O . GLN A 1 189 ? 8.578 8.911 20.629 1.00 86.38 189 GLN A O 1
ATOM 1375 N N . VAL A 1 190 ? 8.225 6.909 19.681 1.00 84.56 190 VAL A N 1
ATOM 1376 C CA . VAL A 1 190 ? 9.596 6.415 19.824 1.00 84.56 190 VAL A CA 1
ATOM 1377 C C . VAL A 1 190 ? 10.238 6.358 18.446 1.00 84.56 190 VAL A C 1
ATOM 1379 O O . VAL A 1 190 ? 9.675 5.790 17.509 1.00 84.56 190 VAL A O 1
ATOM 1382 N N . HIS A 1 191 ? 11.410 6.978 18.326 1.00 82.69 191 HIS A N 1
ATOM 1383 C CA . HIS A 1 191 ? 12.216 6.938 17.112 1.00 82.69 191 HIS A CA 1
ATOM 1384 C C . HIS A 1 191 ? 13.255 5.828 17.242 1.00 82.69 191 HIS A C 1
ATOM 1386 O O . HIS A 1 191 ? 14.100 5.866 18.136 1.00 82.69 191 HIS A O 1
ATOM 1392 N N . ASP A 1 192 ? 13.179 4.852 16.346 1.00 81.50 192 ASP A N 1
ATOM 1393 C CA . ASP A 1 192 ? 14.183 3.807 16.180 1.00 81.50 192 ASP A CA 1
ATOM 1394 C C . ASP A 1 192 ? 15.021 4.164 14.942 1.00 81.50 192 ASP A C 1
ATOM 1396 O O . ASP A 1 192 ? 14.448 4.283 13.860 1.00 81.50 192 ASP A O 1
ATOM 1400 N N . PRO A 1 193 ? 16.349 4.354 15.054 1.00 80.00 193 PRO A N 1
ATOM 1401 C CA . PRO A 1 193 ? 17.195 4.723 13.916 1.00 80.00 193 PRO A CA 1
ATOM 1402 C C . PRO A 1 193 ? 17.249 3.646 12.822 1.00 80.00 193 PRO A C 1
ATOM 1404 O O . PRO A 1 193 ? 17.705 3.928 11.719 1.00 80.00 193 PRO A O 1
ATOM 1407 N N . THR A 1 194 ? 16.802 2.422 13.112 1.00 82.12 194 THR A N 1
ATOM 1408 C CA . THR A 1 194 ? 16.704 1.330 12.134 1.00 82.12 194 THR A CA 1
ATOM 1409 C C . THR A 1 194 ? 15.371 1.314 11.385 1.00 82.12 194 THR A C 1
ATOM 1411 O O . THR A 1 194 ? 15.214 0.566 10.422 1.00 82.12 194 THR A O 1
ATOM 1414 N N . GLN A 1 195 ? 14.408 2.146 11.791 1.00 81.44 195 GLN A N 1
ATOM 1415 C CA . GLN A 1 195 ? 13.083 2.219 11.189 1.00 81.44 195 GLN A CA 1
ATOM 1416 C C . GLN A 1 195 ? 12.856 3.594 10.576 1.00 81.44 195 GLN A C 1
ATOM 1418 O O . GLN A 1 195 ? 13.177 4.621 11.164 1.00 81.44 195 GLN A O 1
ATOM 1423 N N . CYS A 1 196 ? 12.242 3.627 9.393 1.00 82.75 196 CYS A N 1
ATOM 1424 C CA . CYS A 1 196 ? 11.899 4.905 8.778 1.00 82.75 196 CYS A CA 1
ATOM 1425 C C . CYS A 1 196 ? 10.830 5.663 9.570 1.00 82.75 196 CYS A C 1
ATOM 1427 O O . CYS A 1 196 ? 10.912 6.875 9.769 1.00 82.75 196 CYS A O 1
ATOM 1429 N N . CYS A 1 197 ? 9.783 4.944 9.978 1.00 83.50 197 CYS A N 1
ATOM 1430 C CA . CYS A 1 197 ? 8.656 5.551 10.657 1.00 83.50 197 CYS A CA 1
ATOM 1431 C C . CYS A 1 197 ? 8.795 5.385 12.164 1.00 83.50 197 CYS A C 1
ATOM 1433 O O . CYS A 1 197 ? 9.110 4.288 12.628 1.00 83.50 197 CYS A O 1
ATOM 1435 N N . PRO A 1 198 ? 8.498 6.438 12.933 1.00 82.00 198 PRO A N 1
ATOM 1436 C CA . PRO A 1 198 ? 8.433 6.309 14.371 1.00 82.00 198 PRO A CA 1
ATOM 1437 C C . PRO A 1 198 ? 7.260 5.411 14.771 1.00 82.00 198 PRO A C 1
ATOM 1439 O O . PRO A 1 198 ? 6.222 5.377 14.105 1.00 82.00 198 PRO A O 1
ATOM 1442 N N . VAL A 1 199 ? 7.414 4.719 15.895 1.00 82.19 199 VAL A N 1
ATOM 1443 C CA . VAL A 1 199 ? 6.396 3.817 16.439 1.00 82.19 199 VAL A CA 1
ATOM 1444 C C . VAL A 1 199 ? 5.752 4.466 17.655 1.00 82.19 199 VAL A C 1
ATOM 1446 O O . VAL A 1 199 ? 6.432 5.041 18.505 1.00 82.19 199 VAL A O 1
ATOM 1449 N N . MET A 1 200 ? 4.427 4.374 17.750 1.00 84.62 200 MET A N 1
ATOM 1450 C CA . MET A 1 200 ? 3.702 4.780 18.950 1.00 84.62 200 MET A CA 1
ATOM 1451 C C . MET A 1 200 ? 3.724 3.630 19.955 1.00 84.62 200 MET A C 1
ATOM 1453 O O . MET A 1 200 ? 3.296 2.520 19.643 1.00 84.62 200 MET A O 1
ATOM 1457 N N . THR A 1 201 ? 4.205 3.890 21.166 1.00 87.19 201 THR A N 1
ATOM 1458 C CA . THR A 1 201 ? 4.241 2.898 22.247 1.00 87.19 201 THR A CA 1
ATOM 1459 C C . THR A 1 201 ? 3.508 3.423 23.472 1.00 87.19 201 THR A C 1
ATOM 1461 O O . THR A 1 201 ? 3.484 4.626 23.717 1.00 87.19 201 THR A O 1
ATOM 1464 N N . CYS A 1 202 ? 2.891 2.522 24.235 1.00 89.69 202 CYS A N 1
ATOM 1465 C CA . CYS A 1 202 ? 2.280 2.844 25.522 1.00 89.69 202 CYS A CA 1
ATOM 1466 C C . CYS A 1 202 ? 3.298 2.550 26.627 1.00 89.69 202 CYS A C 1
ATOM 1468 O O . CYS A 1 202 ? 3.524 1.366 26.900 1.00 89.69 202 CYS A O 1
ATOM 1470 N N . PRO A 1 203 ? 3.899 3.558 27.284 1.00 88.50 203 PRO A N 1
ATOM 1471 C CA . PRO A 1 203 ? 4.912 3.325 28.316 1.00 88.50 203 PRO A CA 1
ATOM 1472 C C . PRO A 1 203 ? 4.410 2.427 29.452 1.00 88.50 203 PRO A C 1
ATOM 1474 O O . PRO A 1 203 ? 5.173 1.650 30.017 1.00 88.50 203 PRO A O 1
ATOM 1477 N N . ASN A 1 204 ? 3.110 2.511 29.746 1.00 86.56 204 ASN A N 1
ATOM 1478 C CA . ASN A 1 204 ? 2.452 1.802 30.841 1.00 86.56 204 ASN A CA 1
ATOM 1479 C C . ASN A 1 204 ? 1.460 0.728 30.351 1.00 86.56 204 ASN A C 1
ATOM 1481 O O . ASN A 1 204 ? 0.611 0.278 31.118 1.00 86.56 204 ASN A O 1
ATOM 1485 N N . GLY A 1 205 ? 1.532 0.334 29.074 1.00 88.50 205 GLY A N 1
ATOM 1486 C CA . GLY A 1 205 ? 0.543 -0.551 28.450 1.00 88.50 205 GLY A CA 1
ATOM 1487 C C . GLY A 1 205 ? -0.830 0.113 28.247 1.00 88.50 205 GLY A C 1
ATOM 1488 O O . GLY A 1 205 ? -0.950 1.331 28.382 1.00 88.50 205 GLY A O 1
ATOM 1489 N N . PRO A 1 206 ? -1.872 -0.659 27.888 1.00 90.81 206 PRO A N 1
ATOM 1490 C CA . PRO A 1 206 ? -3.206 -0.121 27.631 1.00 90.81 206 PRO A CA 1
ATOM 1491 C C . PRO A 1 206 ? -3.800 0.609 28.843 1.00 90.81 206 PRO A C 1
ATOM 1493 O O . PRO A 1 206 ? -3.720 0.116 29.972 1.00 90.81 206 PRO A O 1
ATOM 1496 N N . ASN A 1 207 ? -4.400 1.781 28.622 1.00 91.75 207 ASN A N 1
ATOM 1497 C CA . ASN A 1 207 ? -4.927 2.615 29.704 1.00 91.75 207 ASN A CA 1
ATOM 1498 C C . ASN A 1 207 ? -6.003 3.612 29.249 1.00 91.75 207 ASN A C 1
ATOM 1500 O O . ASN A 1 207 ? -6.175 3.886 28.063 1.00 91.75 207 ASN A O 1
ATOM 1504 N N . CYS A 1 208 ? -6.711 4.165 30.233 1.00 91.06 208 CYS A N 1
ATOM 1505 C CA . CYS A 1 208 ? -7.770 5.152 30.059 1.00 91.06 208 CYS A CA 1
ATOM 1506 C C . CYS A 1 208 ? -7.420 6.462 30.776 1.00 91.06 208 CYS A C 1
ATOM 1508 O O . CYS A 1 208 ? -6.798 6.430 31.839 1.00 91.06 208 CYS A O 1
ATOM 1510 N N . ARG A 1 209 ? -7.896 7.606 30.263 1.00 90.88 209 ARG A N 1
ATOM 1511 C CA . ARG A 1 209 ? -7.851 8.894 30.978 1.00 90.88 209 ARG A CA 1
ATOM 1512 C C . ARG A 1 209 ? -9.204 9.170 31.617 1.00 90.88 209 ARG A C 1
ATOM 1514 O O . ARG A 1 209 ? -10.228 9.192 30.942 1.00 90.88 209 ARG A O 1
ATOM 1521 N N . VAL A 1 210 ? -9.191 9.445 32.912 1.00 89.38 210 VAL A N 1
ATOM 1522 C CA . VAL A 1 210 ? -10.358 9.930 33.640 1.00 89.38 210 VAL A CA 1
ATOM 1523 C C . VAL A 1 210 ? -10.591 11.395 33.292 1.00 89.38 210 VAL A C 1
ATOM 1525 O O . VAL A 1 210 ? -9.696 12.228 33.435 1.00 89.38 210 VAL A O 1
ATOM 1528 N N . HIS A 1 211 ? -11.803 11.730 32.867 1.00 81.88 211 HIS A N 1
ATOM 1529 C CA . HIS A 1 211 ? -12.234 13.115 32.711 1.00 81.88 211 HIS A CA 1
ATOM 1530 C C . HIS A 1 211 ? -13.068 13.538 33.931 1.00 81.88 211 HIS A C 1
ATOM 1532 O O . HIS A 1 211 ? -13.945 12.775 34.333 1.00 81.88 211 HIS A O 1
ATOM 1538 N N . PRO A 1 212 ? -12.849 14.732 34.517 1.00 82.06 212 PRO A N 1
ATOM 1539 C CA . PRO A 1 212 ? -11.906 15.780 34.111 1.00 82.06 212 PRO A CA 1
ATOM 1540 C C . PRO A 1 212 ? -10.525 15.709 34.791 1.00 82.06 212 PRO A C 1
ATOM 1542 O O . PRO A 1 212 ? -9.655 16.496 34.431 1.00 82.06 212 PRO A O 1
ATOM 1545 N N . SER A 1 213 ? -10.308 14.810 35.759 1.00 84.69 213 SER A N 1
ATOM 1546 C CA . SER A 1 213 ? -9.095 14.802 36.600 1.00 84.69 213 SER A CA 1
ATOM 1547 C C . SER A 1 213 ? -7.788 14.577 35.826 1.00 84.69 213 SER A C 1
ATOM 1549 O O . SER A 1 213 ? -6.716 14.936 36.305 1.00 84.69 213 SER A O 1
ATOM 1551 N N . GLY A 1 214 ? -7.857 13.980 34.634 1.00 85.38 214 GLY A N 1
ATOM 1552 C CA . GLY A 1 214 ? -6.705 13.671 33.791 1.00 85.38 214 GLY A CA 1
ATOM 1553 C C . GLY A 1 214 ? -5.917 12.435 34.237 1.00 85.38 214 GLY A C 1
ATOM 1554 O O . GLY A 1 214 ? -4.951 12.073 33.562 1.00 85.38 214 GLY A O 1
ATOM 1555 N N . GLN A 1 215 ? -6.328 11.784 35.331 1.00 90.31 215 GLN A N 1
ATOM 1556 C CA . GLN A 1 215 ? -5.673 10.603 35.893 1.00 90.31 215 GLN A CA 1
ATOM 1557 C C . GLN A 1 215 ? -5.695 9.430 34.906 1.00 90.31 215 GLN A C 1
ATOM 1559 O O . GLN A 1 215 ? -6.704 9.188 34.244 1.00 90.31 215 GLN A O 1
ATOM 1564 N N . ILE A 1 216 ? -4.583 8.699 34.818 1.00 90.81 216 ILE A N 1
ATOM 1565 C CA . ILE A 1 216 ? -4.440 7.524 33.952 1.00 90.81 216 ILE A CA 1
ATOM 1566 C C . ILE A 1 216 ? -4.727 6.252 34.753 1.00 90.81 216 ILE A C 1
ATOM 1568 O O . ILE A 1 216 ? -4.176 6.068 35.838 1.00 90.81 216 ILE A O 1
ATOM 1572 N N . ILE A 1 217 ? -5.576 5.377 34.211 1.00 91.12 217 ILE A N 1
ATOM 1573 C CA . ILE A 1 217 ? -5.924 4.079 34.799 1.00 91.12 217 ILE A CA 1
ATOM 1574 C C . ILE A 1 217 ? -5.435 2.967 33.867 1.00 91.12 217 ILE A C 1
ATOM 1576 O O . ILE A 1 217 ? -5.997 2.820 32.776 1.00 91.12 217 ILE A O 1
ATOM 1580 N N . PRO A 1 218 ? -4.427 2.174 34.266 1.00 91.56 218 PRO A N 1
ATOM 1581 C CA . PRO A 1 218 ? -4.035 0.981 33.526 1.00 91.56 218 PRO A CA 1
ATOM 1582 C C . PRO A 1 218 ? -5.169 -0.046 33.471 1.00 91.56 218 PRO A C 1
ATOM 1584 O O . PRO A 1 218 ? -5.941 -0.203 34.422 1.00 91.56 218 PRO A O 1
ATOM 1587 N N . VAL A 1 219 ? -5.265 -0.777 32.365 1.00 89.75 219 VAL A N 1
ATOM 1588 C CA . VAL A 1 219 ? -6.250 -1.857 32.220 1.00 89.75 219 VAL A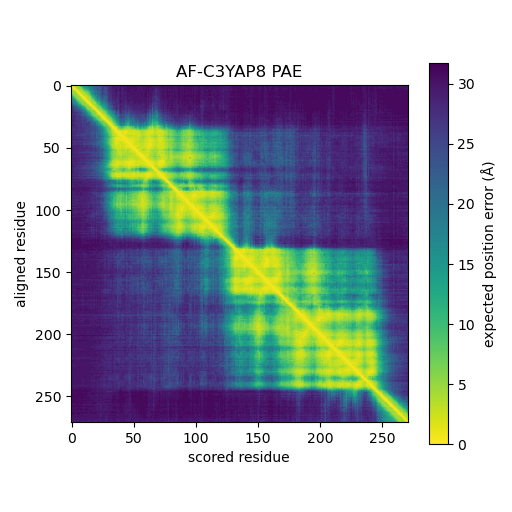 CA 1
ATOM 1589 C C . VAL A 1 219 ? -6.028 -2.936 33.279 1.00 89.75 219 VAL A C 1
ATOM 1591 O O . VAL A 1 219 ? -4.900 -3.335 33.556 1.00 89.75 219 VAL A O 1
ATOM 1594 N N . GLY A 1 220 ? -7.123 -3.410 33.880 1.00 84.56 220 GLY A N 1
ATOM 1595 C CA . GLY A 1 220 ? -7.093 -4.430 34.935 1.00 84.56 220 GLY A CA 1
ATOM 1596 C C . GLY A 1 220 ? -6.762 -3.903 36.337 1.00 84.56 220 GLY A C 1
ATOM 1597 O O . GLY A 1 220 ? -6.768 -4.685 37.286 1.00 84.56 220 GLY A O 1
ATOM 1598 N N . VAL A 1 221 ? -6.520 -2.598 36.494 1.00 88.75 221 VAL A N 1
ATOM 1599 C CA . VAL A 1 221 ? -6.270 -1.957 37.794 1.00 88.75 221 VAL A CA 1
ATOM 1600 C C . VAL A 1 221 ? -7.501 -1.160 38.233 1.00 88.75 221 VAL A C 1
ATOM 1602 O O . VAL A 1 221 ? -8.106 -0.445 37.433 1.00 88.75 221 VAL A O 1
ATOM 1605 N N . GLN A 1 222 ? -7.865 -1.275 39.515 1.00 89.19 222 GLN A N 1
ATOM 1606 C CA . GLN A 1 222 ? -8.856 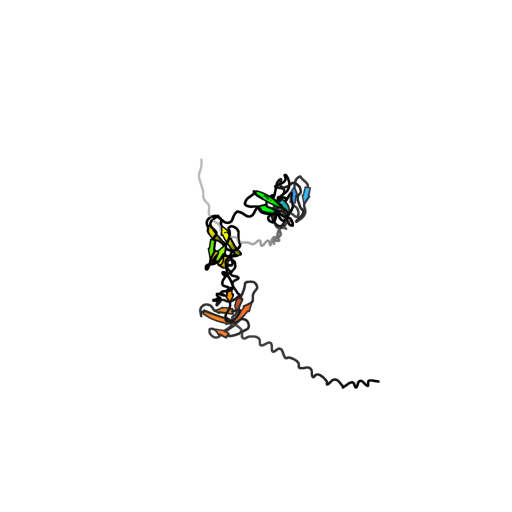-0.410 40.162 1.00 89.19 222 GLN A CA 1
ATOM 1607 C C . GLN A 1 222 ? -8.144 0.722 40.900 1.00 89.19 222 GLN A C 1
ATOM 1609 O O . GLN A 1 222 ? -7.183 0.476 41.632 1.00 89.19 222 GLN A O 1
ATOM 1614 N N . VAL A 1 223 ? -8.613 1.951 40.710 1.00 89.94 223 VAL A N 1
ATOM 1615 C CA . VAL A 1 223 ? -8.110 3.134 41.410 1.00 89.94 223 VAL A CA 1
ATOM 1616 C C . VAL A 1 223 ? -9.266 3.958 41.957 1.00 89.94 223 VAL A C 1
ATOM 1618 O O . VAL A 1 223 ? -10.348 4.003 41.373 1.00 89.94 223 VAL A O 1
ATOM 1621 N N . GLU A 1 224 ? -9.025 4.647 43.065 1.00 89.56 224 GLU A N 1
ATOM 1622 C CA . GLU A 1 224 ? -10.003 5.564 43.635 1.00 89.56 224 GLU A CA 1
ATOM 1623 C C . GLU A 1 224 ? -9.936 6.927 42.932 1.00 89.56 224 GLU A C 1
ATOM 1625 O O . GLU A 1 224 ? -8.874 7.546 42.855 1.00 89.56 224 GLU A O 1
ATOM 1630 N N . VAL A 1 225 ? -11.080 7.386 42.427 1.00 87.06 225 VAL A N 1
ATOM 1631 C CA . VAL A 1 225 ? -11.274 8.689 41.786 1.00 87.06 225 VAL A CA 1
ATOM 1632 C C . VAL A 1 225 ? -12.499 9.338 42.419 1.00 87.06 225 VAL A C 1
ATOM 1634 O O . VAL A 1 225 ? -13.593 8.778 42.360 1.00 87.06 225 VAL A O 1
ATOM 1637 N N . ASP A 1 226 ? -12.329 10.505 43.042 1.00 85.06 226 ASP A N 1
ATOM 1638 C CA . ASP A 1 226 ? -13.418 11.264 43.678 1.00 85.06 226 ASP A CA 1
ATOM 1639 C C . ASP A 1 226 ? -14.286 10.413 44.638 1.00 85.06 226 ASP A C 1
ATOM 1641 O O . ASP A 1 226 ? -15.513 10.530 44.683 1.00 85.06 226 ASP A O 1
ATOM 1645 N N . GLY A 1 227 ? -13.647 9.509 45.395 1.00 83.50 227 GLY A N 1
ATOM 1646 C CA . GLY A 1 227 ? -14.309 8.609 46.348 1.00 83.50 227 GLY A CA 1
ATOM 1647 C C . GLY A 1 227 ? -15.034 7.412 45.719 1.00 83.50 227 GLY A C 1
ATOM 1648 O O . GLY A 1 227 ? -15.798 6.727 46.402 1.00 83.50 227 GLY A O 1
ATOM 1649 N N . ARG A 1 228 ? -14.833 7.147 44.421 1.00 87.75 228 ARG A N 1
ATOM 1650 C CA . ARG A 1 228 ? -15.379 5.985 43.702 1.00 87.75 228 ARG A CA 1
ATOM 1651 C C . ARG A 1 228 ? -14.257 5.092 43.197 1.00 87.75 228 ARG A C 1
ATOM 1653 O O . ARG A 1 228 ? -13.247 5.582 42.705 1.00 87.75 228 ARG A O 1
ATOM 1660 N N . GLN A 1 229 ? -14.453 3.779 43.272 1.00 90.62 229 GLN A N 1
ATOM 1661 C CA . GLN A 1 229 ? -13.546 2.830 42.629 1.00 90.62 229 GLN A CA 1
ATOM 1662 C C . GLN A 1 229 ? -13.834 2.804 41.130 1.00 90.62 229 GLN A C 1
ATOM 1664 O O . GLN A 1 229 ? -14.950 2.489 40.715 1.00 90.62 229 GLN A O 1
ATOM 1669 N N . CYS A 1 230 ? -12.831 3.151 40.334 1.00 90.75 230 CYS A N 1
ATOM 1670 C CA . CYS A 1 230 ? -12.895 3.186 38.884 1.00 90.75 230 CYS A CA 1
ATOM 1671 C C . CYS A 1 230 ? -11.872 2.223 38.281 1.00 90.75 230 CYS A C 1
ATOM 1673 O O . CYS A 1 230 ? -10.801 2.007 38.845 1.00 90.75 230 CYS A O 1
ATOM 1675 N N . TYR A 1 231 ? -12.175 1.667 37.112 1.00 92.00 231 TYR A N 1
ATOM 1676 C CA . TYR A 1 231 ? -11.248 0.831 36.350 1.00 92.00 231 TYR A CA 1
ATOM 1677 C C . TYR A 1 231 ? -11.359 1.099 34.850 1.00 92.00 231 TYR A C 1
ATOM 1679 O O . TYR A 1 231 ? -12.370 1.609 34.369 1.00 92.00 231 TYR A O 1
ATOM 1687 N N . CYS A 1 232 ? -10.302 0.763 34.113 1.00 91.44 232 CYS A N 1
ATOM 1688 C CA . CYS A 1 232 ? -10.268 0.844 32.656 1.00 91.44 232 CYS A CA 1
ATOM 1689 C C . CYS A 1 232 ? -10.664 -0.512 32.054 1.00 91.44 232 CYS A C 1
ATOM 1691 O O . CYS A 1 232 ? -9.991 -1.518 32.304 1.00 91.44 232 CYS A O 1
ATOM 1693 N N . SER A 1 233 ? -11.759 -0.538 31.291 1.00 87.50 233 SER A N 1
ATOM 1694 C CA . SER A 1 233 ? -12.337 -1.745 30.692 1.00 87.50 233 SER A CA 1
ATOM 1695 C C . SER A 1 233 ? -12.180 -1.741 29.166 1.00 87.50 233 SER A C 1
ATOM 1697 O O . SER A 1 233 ? -12.440 -0.705 28.547 1.00 87.50 233 SER A O 1
ATOM 1699 N N . PRO A 1 234 ? -11.774 -2.860 28.537 1.00 82.50 234 PRO A N 1
ATOM 1700 C CA . PRO A 1 234 ? -11.833 -3.014 27.088 1.00 82.50 234 PRO A CA 1
ATOM 1701 C C . PRO A 1 234 ? -13.283 -3.237 26.629 1.00 82.50 234 PRO A C 1
ATOM 1703 O O . PRO A 1 234 ? -13.927 -4.207 27.020 1.00 82.50 234 PRO A O 1
ATOM 1706 N N . GLU A 1 235 ? -13.784 -2.370 25.757 1.00 79.12 235 GLU A N 1
ATOM 1707 C CA . GLU A 1 235 ? -15.074 -2.498 25.078 1.00 79.12 235 GLU A CA 1
ATOM 1708 C C . GLU A 1 235 ? -14.889 -2.590 23.555 1.00 79.12 235 GLU A C 1
ATOM 1710 O O . GLU A 1 235 ? -13.817 -2.328 23.008 1.00 79.12 235 GLU A O 1
ATOM 1715 N N . SER A 1 236 ? -15.960 -2.925 22.832 1.00 65.56 236 SER A N 1
ATOM 1716 C CA . SER A 1 236 ? -15.952 -3.041 21.366 1.00 65.56 236 SER A CA 1
ATOM 1717 C C . SER A 1 236 ? -15.580 -1.743 20.635 1.00 65.56 236 SER A C 1
ATOM 1719 O O . SER A 1 236 ? -15.153 -1.799 19.487 1.00 65.56 236 SER A O 1
ATOM 1721 N N . ALA A 1 237 ? -15.727 -0.584 21.286 1.00 65.38 237 ALA A N 1
ATOM 1722 C CA . ALA A 1 237 ? -15.380 0.732 20.741 1.00 65.38 237 ALA A CA 1
ATOM 1723 C C . ALA A 1 237 ? -14.051 1.300 21.285 1.00 65.38 237 ALA A C 1
ATOM 1725 O O . ALA A 1 237 ? -13.745 2.467 21.049 1.00 65.38 237 ALA A O 1
ATOM 1726 N N . GLY A 1 238 ? -13.268 0.504 22.022 1.00 75.81 238 GLY A N 1
ATOM 1727 C CA . GLY A 1 238 ? -12.027 0.937 22.668 1.00 75.81 238 GLY A CA 1
ATOM 1728 C C . GLY A 1 238 ? -12.091 0.826 24.189 1.00 75.81 238 GLY A C 1
ATOM 1729 O O . GLY A 1 238 ? -12.841 0.026 24.732 1.00 75.81 238 GLY A O 1
ATOM 1730 N N . PHE A 1 239 ? -11.278 1.609 24.890 1.00 84.88 239 PHE A N 1
ATOM 1731 C CA . PHE A 1 239 ? -11.120 1.503 26.341 1.00 84.88 239 PHE A CA 1
ATOM 1732 C C . PHE A 1 239 ? -11.943 2.577 27.052 1.00 84.88 239 PHE A C 1
ATOM 1734 O O . PHE A 1 239 ? -11.838 3.757 26.715 1.00 84.88 239 PHE A O 1
ATOM 1741 N N . GLN A 1 240 ? -12.753 2.177 28.034 1.00 86.38 240 GLN A N 1
ATOM 1742 C CA . GLN A 1 240 ? -13.623 3.085 28.785 1.00 86.38 240 GLN A CA 1
ATOM 1743 C C . GLN A 1 240 ? -13.343 3.054 30.286 1.00 86.38 240 GLN A C 1
ATOM 1745 O O . GLN A 1 240 ? -13.039 2.010 30.868 1.00 86.38 240 GLN A O 1
ATOM 1750 N N . VAL A 1 241 ? -13.471 4.221 30.924 1.00 89.62 241 VAL A N 1
ATOM 1751 C CA . VAL A 1 241 ? -13.436 4.340 32.385 1.00 89.62 241 VAL A CA 1
ATOM 1752 C C . VAL A 1 241 ? -14.800 3.952 32.941 1.00 89.62 241 VAL A C 1
ATOM 1754 O O . VAL A 1 241 ? -15.802 4.603 32.653 1.00 89.62 241 VAL A O 1
ATOM 1757 N N . MET A 1 242 ? -14.828 2.936 33.796 1.00 89.56 242 MET A N 1
ATOM 1758 C CA . MET A 1 242 ? -16.024 2.504 34.508 1.00 89.56 242 MET A CA 1
ATOM 1759 C C . MET A 1 242 ? -15.877 2.804 35.995 1.00 89.56 242 MET A C 1
ATOM 1761 O O . MET A 1 242 ? -14.964 2.300 36.640 1.00 89.56 242 MET A O 1
ATOM 1765 N N . CYS A 1 243 ? -16.802 3.590 36.542 1.00 89.12 243 CYS A N 1
ATOM 1766 C CA . CYS A 1 243 ? -16.869 3.928 37.964 1.00 89.12 243 CYS A CA 1
ATOM 1767 C C . CYS A 1 243 ? -18.212 3.447 38.538 1.00 89.12 243 CYS A C 1
ATOM 1769 O O . CYS A 1 243 ? -19.155 4.244 38.619 1.00 89.12 243 CYS A O 1
ATOM 1771 N N . PRO A 1 244 ? -18.363 2.150 38.865 1.00 81.56 244 PRO A N 1
ATOM 1772 C CA . PRO A 1 244 ? -19.615 1.622 39.394 1.00 81.56 244 PRO A CA 1
ATOM 1773 C C . PRO A 1 244 ? -20.049 2.379 40.656 1.00 81.56 244 PRO A C 1
ATOM 1775 O O . PRO A 1 244 ? -19.274 2.615 41.578 1.00 81.56 244 PRO A O 1
ATOM 1778 N N . THR A 1 245 ? -21.325 2.760 40.702 1.00 72.00 245 THR A N 1
ATOM 1779 C CA . THR A 1 245 ? -21.949 3.449 41.845 1.00 72.00 245 THR A CA 1
ATOM 1780 C C . THR A 1 245 ? -22.262 2.522 43.017 1.00 72.00 245 THR A C 1
ATOM 1782 O O . THR A 1 245 ? -22.677 2.990 44.075 1.00 72.00 245 THR A O 1
ATOM 1785 N N . SER A 1 246 ? -22.080 1.215 42.840 1.00 58.22 246 SER A N 1
ATOM 1786 C CA . SER A 1 246 ? -22.256 0.211 43.883 1.00 58.22 246 SER A CA 1
ATOM 1787 C C . SER A 1 246 ? -20.907 -0.437 44.188 1.00 58.22 246 SER A C 1
ATOM 1789 O O . SER A 1 246 ? -20.147 -0.687 43.249 1.00 58.22 246 SER A O 1
ATOM 1791 N N . PRO A 1 247 ? -20.592 -0.704 45.470 1.00 54.75 247 PRO A N 1
ATOM 1792 C CA . PRO A 1 247 ? -19.380 -1.430 45.822 1.00 54.75 247 PRO A CA 1
ATOM 1793 C C . PRO A 1 247 ? -19.338 -2.742 45.031 1.00 54.75 247 PRO A C 1
ATOM 1795 O O . PRO A 1 247 ? -20.396 -3.346 44.820 1.00 54.75 247 PRO A O 1
ATOM 1798 N N . PRO A 1 248 ? -18.154 -3.167 44.558 1.00 50.34 248 PRO A N 1
ATOM 1799 C CA . PRO A 1 248 ? -18.037 -4.396 43.796 1.00 50.34 248 PRO A CA 1
ATOM 1800 C C . PRO A 1 248 ? -18.669 -5.522 44.609 1.00 50.34 248 PRO A C 1
ATOM 1802 O O . PRO A 1 248 ? -18.317 -5.731 45.770 1.00 50.34 248 PRO A O 1
ATOM 1805 N N . THR A 1 249 ? -19.621 -6.237 44.011 1.00 46.00 249 THR A N 1
ATOM 1806 C CA . THR A 1 249 ? -20.044 -7.531 44.532 1.00 46.00 249 THR A CA 1
ATOM 1807 C C . THR A 1 249 ? -18.803 -8.405 44.482 1.00 46.00 249 THR A C 1
ATOM 1809 O O . THR A 1 249 ? -18.445 -8.920 43.422 1.00 46.00 249 THR A O 1
ATOM 1812 N N . THR A 1 250 ? -18.093 -8.497 45.605 1.00 45.75 250 THR A N 1
ATOM 1813 C CA . THR A 1 250 ? -16.965 -9.399 45.788 1.00 45.75 250 THR A CA 1
ATOM 1814 C C . THR A 1 250 ? -17.499 -10.800 45.557 1.00 45.75 250 THR A C 1
ATOM 1816 O O . THR A 1 250 ? -18.048 -11.438 46.452 1.00 45.75 250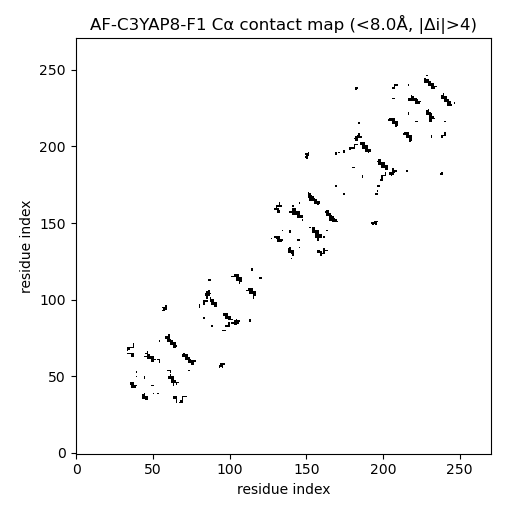 THR A O 1
ATOM 1819 N N . THR A 1 251 ? -17.406 -11.269 44.318 1.00 45.84 251 THR A N 1
ATOM 1820 C CA . THR A 1 251 ? -17.615 -12.673 44.012 1.00 45.84 251 THR A CA 1
ATOM 1821 C C . THR A 1 251 ? -16.328 -13.331 44.460 1.00 45.84 251 THR A C 1
ATOM 1823 O O . THR A 1 251 ? -15.354 -13.412 43.718 1.00 45.84 251 THR A O 1
ATOM 1826 N N . THR A 1 252 ? -16.283 -13.675 45.744 1.00 39.59 252 THR A N 1
ATOM 1827 C CA . THR A 1 252 ? -15.239 -14.513 46.311 1.00 39.59 252 THR A CA 1
ATOM 1828 C C . THR A 1 252 ? -15.321 -15.841 45.575 1.00 39.59 252 THR A C 1
ATOM 1830 O O . THR A 1 252 ? -16.151 -16.689 45.895 1.00 39.59 252 THR A O 1
ATOM 1833 N N . THR A 1 253 ? -14.508 -16.010 44.535 1.00 42.12 253 THR A N 1
ATOM 1834 C CA . THR A 1 253 ? -14.290 -17.315 43.924 1.00 42.12 253 THR A CA 1
ATOM 1835 C C . THR A 1 253 ? -13.543 -18.143 44.957 1.00 42.12 253 THR A C 1
ATOM 1837 O O . THR A 1 253 ? -12.321 -18.077 45.065 1.00 42.12 253 THR A O 1
ATOM 1840 N N . THR A 1 254 ? -14.290 -18.867 45.786 1.00 38.81 254 THR A N 1
ATOM 1841 C CA . THR A 1 254 ? -13.744 -19.851 46.713 1.00 38.81 254 THR A CA 1
ATOM 1842 C C . THR A 1 254 ? -13.123 -20.958 45.870 1.00 38.81 254 THR A C 1
ATOM 1844 O O . THR A 1 254 ? -13.814 -21.859 45.393 1.00 38.81 254 THR A O 1
ATOM 1847 N N . THR A 1 255 ? -11.815 -20.880 45.634 1.00 42.81 255 THR A N 1
ATOM 1848 C CA . THR A 1 255 ? -11.034 -21.988 45.092 1.00 42.81 255 THR A CA 1
ATOM 1849 C C . THR A 1 255 ? -11.150 -23.128 46.095 1.00 42.81 255 THR A C 1
ATOM 1851 O O . THR A 1 255 ? -10.518 -23.126 47.148 1.00 42.81 255 THR A O 1
ATOM 1854 N N . THR A 1 256 ? -12.036 -24.078 45.803 1.00 39.72 256 THR A N 1
ATOM 1855 C CA . THR A 1 256 ? -12.152 -25.313 46.572 1.00 39.72 256 THR A CA 1
ATOM 1856 C C . THR A 1 256 ? -10.898 -26.119 46.276 1.00 39.72 256 THR A C 1
ATOM 1858 O O . THR A 1 256 ? -10.770 -26.731 45.219 1.00 39.72 256 THR A O 1
ATOM 1861 N N . THR A 1 257 ? -9.928 -26.056 47.182 1.00 40.62 257 THR A N 1
ATOM 1862 C CA . THR A 1 257 ? -8.737 -26.898 47.155 1.00 40.62 257 THR A CA 1
ATOM 1863 C C . THR A 1 257 ? -9.176 -28.326 47.456 1.00 40.62 257 THR A C 1
ATOM 1865 O O . THR A 1 257 ? -9.320 -28.724 48.610 1.00 40.62 257 THR A O 1
ATOM 1868 N N . THR A 1 258 ? -9.442 -29.105 46.411 1.00 45.84 258 THR A N 1
ATOM 1869 C CA . THR A 1 258 ? -9.629 -30.550 46.534 1.00 45.84 258 THR A CA 1
ATOM 1870 C C . THR A 1 258 ? -8.306 -31.155 47.017 1.00 45.84 258 THR A C 1
ATOM 1872 O O . THR A 1 258 ? -7.284 -30.950 46.356 1.00 45.84 258 THR A O 1
ATOM 1875 N N . PRO A 1 259 ? -8.267 -31.888 48.145 1.00 42.06 259 PRO A N 1
ATOM 1876 C CA . PRO A 1 259 ? -7.051 -32.556 48.588 1.00 42.06 259 PRO A CA 1
ATOM 1877 C C . PRO A 1 259 ? -6.651 -33.609 47.550 1.00 42.06 259 PRO A C 1
ATOM 1879 O O . PRO A 1 259 ? -7.358 -34.598 47.349 1.00 42.06 259 PRO A O 1
ATOM 1882 N N . MET A 1 260 ? -5.520 -33.401 46.874 1.00 50.22 260 MET A N 1
ATOM 1883 C CA . MET A 1 260 ? -4.911 -34.451 46.064 1.00 50.22 260 MET A CA 1
ATOM 1884 C C . MET A 1 260 ? -4.458 -35.576 46.996 1.00 50.22 260 MET A C 1
ATOM 1886 O O . MET A 1 260 ? -3.595 -35.396 47.854 1.00 50.22 260 MET A O 1
ATOM 1890 N N . THR A 1 261 ? -5.078 -36.742 46.830 1.00 57.34 261 THR A N 1
ATOM 1891 C CA . THR A 1 261 ? -4.659 -37.984 47.481 1.00 57.34 261 THR A CA 1
ATOM 1892 C C . THR A 1 261 ? -3.299 -38.397 46.903 1.00 57.34 261 THR A C 1
ATOM 1894 O O . THR A 1 261 ? -3.163 -38.409 45.677 1.00 57.34 261 THR A O 1
ATOM 1897 N N . PRO A 1 262 ? -2.287 -38.736 47.723 1.00 46.53 262 PRO A N 1
ATOM 1898 C CA . PRO A 1 262 ? -0.976 -39.129 47.217 1.00 46.53 262 PRO A CA 1
ATOM 1899 C C . PRO A 1 262 ? -1.074 -40.396 46.362 1.00 46.53 262 PRO A C 1
ATOM 1901 O O . PRO A 1 262 ? -1.566 -41.431 46.816 1.00 46.53 262 PRO A O 1
ATOM 1904 N N . ALA A 1 263 ? -0.590 -40.318 45.122 1.00 50.75 263 ALA A N 1
ATOM 1905 C CA . ALA A 1 263 ? -0.477 -41.473 44.246 1.00 50.75 263 ALA A CA 1
ATOM 1906 C C . ALA A 1 263 ? 0.583 -42.447 44.786 1.00 50.75 263 ALA A C 1
ATOM 1908 O O . ALA A 1 263 ? 1.715 -42.075 45.100 1.00 50.75 263 ALA A O 1
ATOM 1909 N N . ARG A 1 264 ? 0.179 -43.713 44.896 1.00 53.47 264 ARG A N 1
ATOM 1910 C CA . ARG A 1 264 ? 0.992 -44.854 45.322 1.00 53.47 264 ARG A CA 1
ATOM 1911 C C . ARG A 1 264 ? 2.158 -45.079 44.340 1.00 53.47 264 ARG A C 1
ATOM 1913 O O . ARG A 1 264 ? 1.903 -45.131 43.136 1.00 53.47 264 ARG A O 1
ATOM 1920 N N . PRO A 1 265 ? 3.404 -45.284 44.809 1.00 45.62 265 PRO A N 1
ATOM 1921 C CA . PRO A 1 265 ? 4.527 -45.552 43.921 1.00 45.62 265 PRO A CA 1
ATOM 1922 C C . PRO A 1 265 ? 4.368 -46.932 43.280 1.00 45.62 265 PRO A C 1
ATOM 1924 O O . PRO A 1 265 ? 4.152 -47.927 43.974 1.00 45.62 265 PRO A O 1
ATOM 1927 N N . THR A 1 266 ? 4.470 -46.986 41.954 1.00 45.53 266 THR A N 1
ATOM 1928 C CA . THR A 1 266 ? 4.555 -48.233 41.189 1.00 45.53 266 THR A CA 1
ATOM 1929 C C . THR A 1 266 ? 6.028 -48.536 40.944 1.00 45.53 266 THR A C 1
ATOM 1931 O O . THR A 1 266 ? 6.727 -47.793 40.261 1.00 45.53 266 THR A O 1
ATOM 1934 N N . THR A 1 267 ? 6.514 -49.610 41.557 1.00 49.62 267 THR A N 1
ATOM 1935 C CA . THR A 1 267 ? 7.834 -50.187 41.312 1.00 49.62 267 THR A CA 1
ATOM 1936 C C . THR A 1 267 ? 7.809 -50.932 39.982 1.00 49.62 267 THR A C 1
ATOM 1938 O O . THR A 1 267 ? 7.123 -51.944 39.852 1.00 49.62 267 THR A O 1
ATOM 1941 N N . SER A 1 268 ? 8.569 -50.444 39.004 1.00 45.31 268 SER A N 1
ATOM 1942 C CA . SER A 1 268 ? 8.865 -51.180 37.774 1.00 45.31 268 SER A CA 1
ATOM 1943 C C . SER A 1 268 ? 10.133 -52.001 37.981 1.00 45.31 268 SER A C 1
ATOM 1945 O O . SER A 1 268 ? 11.224 -51.454 38.133 1.00 45.31 268 SER A O 1
ATOM 1947 N N . THR A 1 269 ? 9.972 -53.320 38.022 1.00 50.50 269 THR A N 1
ATOM 1948 C CA . THR A 1 269 ? 11.062 -54.296 37.976 1.00 50.50 269 THR A CA 1
ATOM 1949 C C . THR A 1 269 ? 11.418 -54.546 36.514 1.00 50.50 269 THR A C 1
ATOM 1951 O O . THR A 1 269 ? 10.602 -55.074 35.763 1.00 50.50 269 THR A O 1
ATOM 1954 N N . THR A 1 270 ? 12.628 -54.163 36.113 1.00 50.75 270 THR A N 1
ATOM 1955 C CA . THR A 1 270 ? 13.204 -54.510 34.808 1.00 50.75 270 THR A CA 1
ATOM 1956 C C . THR A 1 270 ? 13.885 -55.873 34.920 1.00 50.75 270 THR A C 1
ATOM 1958 O O . THR A 1 270 ? 14.680 -56.081 35.838 1.00 50.75 270 THR A O 1
ATOM 1961 N N . THR A 1 271 ? 13.541 -56.790 34.014 1.00 56.97 271 THR A N 1
ATOM 1962 C CA . THR A 1 271 ? 14.290 -58.029 33.733 1.00 56.97 271 THR A CA 1
ATOM 1963 C C . THR A 1 271 ? 15.033 -57.845 32.421 1.00 56.97 271 THR A C 1
ATOM 1965 O O . THR A 1 271 ? 14.450 -57.172 31.539 1.00 56.97 271 THR A O 1
#

Secondary structure (DSSP, 8-state):
-----------------------------------SSEEETTEEE-TT-B-TTS-S-TTEEEEEE-SSSSEEEEEESSS--PPPSSTT-BPPTT-SS-B-TTSSEEE-TTT--EEETT---------TTS--EEETTEEE-TT-EE----TTEEEEEE-TTS-EEEEES--HHHHHHT----S-SS-EEE--TT-SS-EEE-TTSSEEEPTTT--EEEBT-EEEETTEEEEEEEETTEEEEE--SS--------------PPPPP------

Radius of gyration: 39.87 Å; Cα contacts (8 Å, |Δi|>4): 389; chains: 1; bounding box: 128×100×74 Å

Nearest PDB structures (foldseek):
  3cal-assembly2_C  TM=3.715E-01  e=2.436E-01  Homo sapiens
  7qcl-assembly1_B  TM=4.020E-01  e=5.967E+00  Homo sapiens

Sequence (271 aa):
MASPAVGVLCAVLLFACQCDAARPYHQFEAVRTGPTHCYHNGVQYGHYETIPGYSDDPCDHCYCDVSGLGAITCGPAGPGCDPAPCFDAVHVPNQCCPICPNGHNCQDVLSGQIIPVGQTVESEAVSSDEAGCMQDGVAYPVGALVPNNDPCKDGCYCHSSGDILCMWAKSHRSCASFLTHPPCVDAVQVHDPTQCCPVMTCPNGPNCRVHPSGQIIPVGVQVEVDGRQCYCSPESAGFQVMCPTSPPTTTTTTTTTTPMTPARPTTSTTT